Protein AF-A0A7J6RED6-F1 (afdb_monomer)

Solvent-accessible surface area (backbone atoms only — not comparable to full-atom values): 14262 Å² total; per-residue (Å²): 137,84,89,76,90,80,89,76,84,80,79,79,76,73,78,75,79,80,68,77,71,78,58,60,47,40,81,64,53,68,76,83,74,70,98,57,88,49,72,45,44,63,39,56,70,44,86,66,19,75,41,90,85,36,60,57,50,64,79,78,75,53,91,69,39,46,40,27,33,30,63,50,82,74,96,49,86,84,60,50,52,63,55,47,16,52,48,52,41,55,50,46,74,71,42,32,86,78,47,74,38,71,44,65,80,53,58,79,83,62,76,46,72,66,38,47,43,50,34,54,62,55,51,69,60,92,74,68,44,53,70,55,50,51,67,72,43,68,88,52,91,76,51,57,52,79,77,52,63,73,34,59,50,93,57,68,66,64,88,79,55,49,81,72,93,76,73,72,70,95,60,92,86,56,69,94,73,86,87,87,81,96,70,82,88,75,63,98,66,68,91,73,86,87,82,76,66,63,69,58,51,63,69,71,48,59,64,74,62,56,53,66,76,77,111

Foldseek 3Di:
DDDDDDDDDDDPPDPDPPPVPPQQKDQPWADDDQPDWAAQQPQPQEPPSVPPPHDGTDDGADGPAPREIEGDPPPCPPPDLLNLLVSVLVCCVPPCVPRVDYHYPDRPPPADQVSVVVSVVSSVDDAQFPVNVCVQCVPDPWDWADPDRRDIHPTPDDQSHDDDDDQPTPDPPGDPDDDDDDHDDDDSGDPDDDDDDVVVVVVPDDVVVVVVVVD

Structure (mmCIF, N/CA/C/O backbone):
data_AF-A0A7J6RED6-F1
#
_entry.id   AF-A0A7J6RED6-F1
#
loop_
_atom_site.group_PDB
_atom_site.id
_atom_site.type_symbol
_atom_site.label_atom_id
_atom_site.label_alt_id
_atom_site.label_comp_id
_atom_site.label_asym_id
_atom_site.label_entity_id
_atom_site.label_seq_id
_atom_site.pdbx_PDB_ins_code
_atom_site.Cartn_x
_atom_site.Cartn_y
_atom_site.Cartn_z
_atom_site.occupancy
_atom_site.B_iso_or_equiv
_atom_site.auth_seq_id
_atom_site.auth_comp_id
_atom_site.auth_asym_id
_atom_site.auth_atom_id
_atom_site.pdbx_PDB_model_num
ATOM 1 N N . MET A 1 1 ? -19.116 -66.120 7.832 1.00 39.91 1 MET A N 1
ATOM 2 C CA . MET A 1 1 ? -18.491 -64.813 8.131 1.00 39.91 1 MET A CA 1
ATOM 3 C C . MET A 1 1 ? -19.303 -63.730 7.436 1.00 39.91 1 MET A C 1
ATOM 5 O O . MET A 1 1 ? -19.175 -63.563 6.234 1.00 39.91 1 MET A O 1
ATOM 9 N N . LEU A 1 2 ? -20.215 -63.090 8.175 1.00 28.25 2 LEU A N 1
ATOM 10 C CA . LEU A 1 2 ? -21.011 -61.946 7.718 1.00 28.25 2 LEU A CA 1
ATOM 11 C C . LEU A 1 2 ? -20.187 -60.665 7.908 1.00 28.25 2 LEU A C 1
ATOM 13 O O . LEU A 1 2 ? -19.789 -60.373 9.034 1.00 28.25 2 LEU A O 1
ATOM 17 N N . ALA A 1 3 ? -19.976 -59.891 6.845 1.00 28.31 3 ALA A N 1
ATOM 18 C CA . ALA A 1 3 ? -19.481 -58.523 6.954 1.00 28.31 3 ALA A CA 1
ATOM 19 C C . ALA A 1 3 ? -20.666 -57.587 7.240 1.00 28.31 3 ALA A C 1
ATOM 21 O O . ALA A 1 3 ? -21.589 -57.461 6.436 1.00 28.31 3 ALA A O 1
ATOM 22 N N . ARG A 1 4 ? -20.651 -56.977 8.427 1.00 28.09 4 ARG A N 1
ATOM 23 C CA . ARG A 1 4 ? -21.614 -55.978 8.900 1.00 28.09 4 ARG A CA 1
ATOM 24 C C . ARG A 1 4 ? -21.030 -54.584 8.662 1.00 28.09 4 ARG A C 1
ATOM 26 O O . ARG A 1 4 ? -19.851 -54.359 8.912 1.00 28.09 4 ARG A O 1
ATOM 33 N N . ALA A 1 5 ? -21.879 -53.679 8.189 1.00 30.28 5 ALA A N 1
ATOM 34 C CA . ALA A 1 5 ? -21.586 -52.272 7.956 1.00 30.28 5 ALA A CA 1
ATOM 35 C C . ALA A 1 5 ? -21.134 -51.530 9.227 1.00 30.28 5 ALA A C 1
ATOM 37 O O . ALA A 1 5 ? -21.683 -51.754 10.306 1.00 30.28 5 ALA A O 1
ATOM 38 N N . ILE A 1 6 ? -20.211 -50.579 9.063 1.00 32.97 6 ILE A N 1
ATOM 39 C CA . ILE A 1 6 ? -20.013 -49.459 9.987 1.00 32.97 6 ILE A CA 1
ATOM 40 C C . ILE A 1 6 ? -20.091 -48.181 9.152 1.00 32.97 6 ILE A C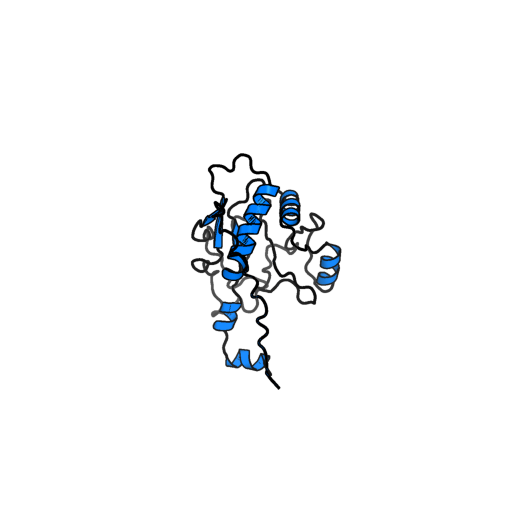 1
ATOM 42 O O . ILE A 1 6 ? -19.172 -47.841 8.412 1.00 32.97 6 ILE A O 1
ATOM 46 N N . ALA A 1 7 ? -21.232 -47.502 9.255 1.00 33.09 7 ALA A N 1
ATOM 47 C CA . ALA A 1 7 ? -21.381 -46.115 8.853 1.00 33.09 7 ALA A CA 1
ATOM 48 C C . ALA A 1 7 ? -20.668 -45.247 9.899 1.00 33.09 7 ALA A C 1
ATOM 50 O O . ALA A 1 7 ? -21.001 -45.318 11.082 1.00 33.09 7 ALA A O 1
ATOM 51 N N . SER A 1 8 ? -19.680 -44.461 9.471 1.00 33.19 8 SER A N 1
ATOM 52 C CA . SER A 1 8 ? -19.044 -43.441 10.305 1.00 33.19 8 SER A CA 1
ATOM 53 C C . SER A 1 8 ? -19.617 -42.072 9.957 1.00 33.19 8 SER A C 1
ATOM 55 O O . SER A 1 8 ? -19.838 -41.734 8.795 1.00 33.19 8 SER A O 1
ATOM 57 N N . SER A 1 9 ? -19.913 -41.329 11.010 1.00 32.31 9 SER A N 1
ATOM 58 C CA . SER A 1 9 ? -20.648 -40.077 11.088 1.00 32.31 9 SER A CA 1
ATOM 59 C C . SER A 1 9 ? -20.039 -38.946 10.257 1.00 32.31 9 SER A C 1
ATOM 61 O O . SER A 1 9 ? -18.968 -38.436 10.580 1.00 32.31 9 SER A O 1
ATOM 63 N N . ALA A 1 10 ? -20.780 -38.479 9.252 1.00 31.36 10 ALA A N 1
ATOM 64 C CA . ALA A 1 10 ? -20.559 -37.172 8.651 1.00 31.36 10 ALA A CA 1
ATOM 65 C C . ALA A 1 10 ? -20.980 -36.089 9.659 1.00 31.36 10 ALA A C 1
ATOM 67 O O . ALA A 1 10 ? -22.167 -35.899 9.938 1.00 31.36 10 ALA A O 1
ATOM 68 N N . HIS A 1 11 ? -20.003 -35.396 10.242 1.00 33.47 11 HIS A N 1
ATOM 69 C CA . HIS A 1 11 ? -20.255 -34.147 10.943 1.00 33.47 11 HIS A CA 1
ATOM 70 C C . HIS A 1 11 ? -20.701 -33.102 9.924 1.00 33.47 11 HIS A C 1
ATOM 72 O O . HIS A 1 11 ? -19.924 -32.625 9.101 1.00 33.47 11 HIS A O 1
ATOM 78 N N . TRP A 1 12 ? -21.986 -32.769 9.990 1.00 31.89 12 TRP A N 1
ATOM 79 C CA . TRP A 1 12 ? -22.555 -31.602 9.345 1.00 31.89 12 TRP A CA 1
ATOM 80 C C . TRP A 1 12 ? -21.881 -30.360 9.924 1.00 31.89 12 TRP A C 1
ATOM 82 O O . TRP A 1 12 ? -22.226 -29.896 11.011 1.00 31.89 12 TRP A O 1
ATOM 92 N N . VAL A 1 13 ? -20.901 -29.826 9.198 1.00 36.94 13 VAL A N 1
ATOM 93 C CA . VAL A 1 13 ? -20.455 -28.449 9.387 1.00 36.94 13 VAL A CA 1
ATOM 94 C C . VAL A 1 13 ? -21.663 -27.582 9.055 1.00 36.94 13 VAL A C 1
ATOM 96 O O . VAL A 1 13 ? -22.086 -27.499 7.902 1.00 36.94 13 VAL A O 1
ATOM 99 N N . ARG A 1 14 ? -22.278 -26.994 10.084 1.00 33.19 14 ARG A N 1
ATOM 100 C CA . ARG A 1 14 ? -23.291 -25.957 9.886 1.00 33.19 14 ARG A CA 1
ATOM 101 C C . ARG A 1 14 ? -22.652 -24.853 9.039 1.00 33.19 14 ARG A C 1
ATOM 103 O O . ARG A 1 14 ? -21.577 -24.388 9.423 1.00 33.19 14 ARG A O 1
ATOM 110 N N . PRO A 1 15 ? -23.272 -24.408 7.935 1.00 37.19 15 PRO A N 1
ATOM 111 C CA . PRO A 1 15 ? -22.824 -23.188 7.292 1.00 37.19 15 PRO A CA 1
ATOM 112 C C . PRO A 1 15 ? -22.940 -22.072 8.331 1.00 37.19 15 PRO A C 1
ATOM 114 O O . PRO A 1 15 ? -24.003 -21.868 8.925 1.00 37.19 15 PRO A O 1
ATOM 117 N N . LEU A 1 16 ? -21.816 -21.409 8.609 1.00 41.16 16 LEU A N 1
ATOM 118 C CA . LEU A 1 16 ? -21.821 -20.153 9.341 1.00 41.16 16 LEU A CA 1
ATOM 119 C C . LEU A 1 16 ? -22.808 -19.244 8.617 1.00 41.16 16 LEU A C 1
ATOM 121 O O . LEU A 1 16 ? -22.667 -18.997 7.420 1.00 41.16 16 LEU A O 1
ATOM 125 N N . SER A 1 17 ? -23.840 -18.826 9.346 1.00 34.47 17 SER A N 1
ATOM 126 C CA . SER A 1 17 ? -24.767 -17.787 8.928 1.00 34.47 17 SER A CA 1
ATOM 127 C C . SER A 1 17 ? -23.958 -16.656 8.306 1.00 34.47 17 SER A C 1
ATOM 129 O O . SER A 1 17 ? -23.187 -16.000 9.006 1.00 34.47 17 SER A O 1
ATOM 131 N N . THR A 1 18 ? -24.133 -16.425 7.006 1.00 37.75 18 THR A N 1
ATOM 132 C CA . THR A 1 18 ? -23.743 -15.180 6.353 1.00 37.75 18 THR A CA 1
ATOM 133 C C . THR A 1 18 ? -24.657 -14.098 6.907 1.00 37.75 18 THR A C 1
ATOM 135 O O . THR A 1 18 ? -25.619 -13.684 6.263 1.00 37.75 18 THR A O 1
ATOM 138 N N . ALA A 1 19 ? -24.398 -13.680 8.147 1.00 32.62 19 ALA A N 1
ATOM 139 C CA . ALA A 1 19 ? -24.768 -12.347 8.557 1.00 32.62 19 ALA A CA 1
ATOM 140 C C . ALA A 1 19 ? -24.098 -11.447 7.525 1.00 32.62 19 ALA A C 1
ATOM 142 O O . ALA A 1 19 ? -22.874 -11.470 7.381 1.00 32.62 19 ALA A O 1
ATOM 143 N N . THR A 1 20 ? -24.910 -10.765 6.726 1.00 37.50 20 THR A N 1
ATOM 144 C CA . THR A 1 20 ? -24.455 -9.663 5.899 1.00 37.50 20 THR A CA 1
ATOM 145 C C . THR A 1 20 ? -23.797 -8.704 6.874 1.00 37.50 20 THR A C 1
ATOM 147 O O . THR A 1 20 ? -24.485 -7.994 7.603 1.00 37.50 20 THR A O 1
ATOM 150 N N . VAL A 1 21 ? -22.468 -8.771 6.991 1.00 45.81 21 VAL A N 1
ATOM 151 C CA . VAL A 1 21 ? -21.709 -7.715 7.641 1.00 45.81 21 VAL A CA 1
ATOM 152 C C . VAL A 1 21 ? -22.092 -6.498 6.823 1.00 45.81 21 VAL A C 1
ATOM 154 O O . VAL A 1 21 ? -21.767 -6.431 5.637 1.00 45.81 21 VAL A O 1
ATOM 157 N N . SER A 1 22 ? -22.912 -5.621 7.400 1.00 53.88 22 SER A N 1
ATOM 158 C CA . SER A 1 22 ? -23.093 -4.286 6.856 1.00 53.88 22 SER A CA 1
ATOM 159 C C . SER A 1 22 ? -21.688 -3.717 6.821 1.00 53.88 22 SER A C 1
ATOM 161 O O . SER A 1 22 ? -21.122 -3.435 7.876 1.00 53.88 22 SER A O 1
ATOM 163 N N . SER A 1 23 ? -21.060 -3.738 5.646 1.00 76.81 23 SER A N 1
ATOM 164 C CA . SER A 1 23 ? -19.661 -3.370 5.549 1.00 76.81 23 SER A CA 1
ATOM 165 C C . SER A 1 23 ? -19.573 -1.903 5.936 1.00 76.81 23 SER A C 1
ATOM 167 O O . SER A 1 23 ? -20.232 -1.056 5.332 1.00 76.81 23 SER A O 1
ATOM 169 N N . CYS A 1 24 ? -18.766 -1.602 6.956 1.00 93.25 24 CYS A N 1
ATOM 170 C CA . CYS A 1 24 ? -18.436 -0.225 7.323 1.00 93.25 24 CYS A CA 1
ATOM 171 C C . CYS A 1 24 ? -17.719 0.500 6.173 1.00 93.25 24 CYS A C 1
ATOM 173 O O . CYS A 1 24 ? -17.475 1.701 6.256 1.00 93.25 24 CYS A O 1
ATOM 175 N N . PHE A 1 25 ? -17.380 -0.221 5.099 1.00 95.00 25 PHE A N 1
ATOM 176 C CA . PHE A 1 25 ? -16.796 0.289 3.882 1.00 95.00 25 PHE A CA 1
ATOM 177 C C . PHE A 1 25 ? -17.706 0.040 2.674 1.00 95.00 25 PHE A C 1
ATOM 179 O O . PHE A 1 25 ? -18.439 -0.938 2.568 1.00 95.00 25 PHE A O 1
ATOM 186 N N . ARG A 1 26 ? -17.624 0.930 1.692 1.00 94.62 26 ARG A N 1
ATOM 187 C CA . ARG A 1 26 ? -18.175 0.711 0.352 1.00 94.62 26 ARG A CA 1
ATOM 188 C C . ARG A 1 26 ? -17.045 0.678 -0.660 1.00 94.62 26 ARG A C 1
ATOM 190 O O . ARG A 1 26 ? -16.029 1.349 -0.473 1.00 94.62 26 ARG A O 1
ATOM 197 N N . ASN A 1 27 ? -17.255 -0.036 -1.761 1.00 94.56 27 ASN A N 1
ATOM 198 C CA . ASN A 1 27 ? -16.380 0.085 -2.919 1.00 94.56 27 ASN A CA 1
ATOM 199 C C . ASN A 1 27 ? -16.506 1.507 -3.489 1.00 94.56 27 ASN A C 1
ATOM 201 O O . ASN A 1 27 ? -17.603 1.934 -3.852 1.00 94.56 27 ASN A O 1
ATOM 205 N N . ALA A 1 28 ? -15.395 2.236 -3.532 1.00 92.62 28 ALA A N 1
ATOM 206 C CA . ALA A 1 28 ? -15.339 3.609 -4.029 1.00 92.62 28 ALA A CA 1
ATOM 207 C C . ALA A 1 28 ? -14.877 3.712 -5.494 1.00 92.62 28 ALA A C 1
ATOM 209 O O . ALA A 1 28 ? -14.742 4.811 -6.026 1.00 92.62 28 ALA A O 1
ATOM 210 N N . GLY A 1 29 ? -14.720 2.577 -6.177 1.00 91.62 29 GLY A N 1
ATOM 211 C CA . GLY A 1 29 ? -14.445 2.509 -7.605 1.00 91.62 29 GLY A CA 1
ATOM 212 C C . GLY A 1 29 ? -12.953 2.502 -7.911 1.00 91.62 29 GLY A C 1
ATOM 213 O O . GLY A 1 29 ? -12.221 1.629 -7.449 1.00 91.62 29 GLY A O 1
ATOM 214 N N . ALA A 1 30 ? -12.523 3.426 -8.768 1.00 88.94 30 ALA A N 1
ATOM 215 C CA . ALA A 1 30 ? -11.142 3.503 -9.224 1.00 88.94 30 ALA A CA 1
ATOM 216 C C . ALA A 1 30 ? -10.246 4.219 -8.205 1.00 88.94 30 ALA A C 1
ATOM 218 O O . ALA A 1 30 ? -10.698 5.087 -7.457 1.00 88.94 30 ALA A O 1
ATOM 219 N N . LEU A 1 31 ? -8.958 3.869 -8.212 1.00 88.12 31 LEU A N 1
ATOM 220 C CA . LEU A 1 31 ? -7.945 4.622 -7.481 1.00 88.12 31 LEU A CA 1
ATOM 221 C C . LEU A 1 31 ? -7.889 6.050 -8.052 1.00 88.12 31 LEU A C 1
ATOM 223 O O . LEU A 1 31 ? -7.940 6.192 -9.278 1.00 88.12 31 LEU A O 1
ATOM 227 N N . PRO A 1 32 ? -7.789 7.098 -7.215 1.00 81.12 32 PRO A N 1
ATOM 228 C CA . PRO A 1 32 ? -7.576 8.447 -7.722 1.00 81.12 32 PRO A CA 1
ATOM 229 C C . PRO A 1 32 ? -6.297 8.494 -8.564 1.00 81.12 32 PRO A C 1
ATOM 231 O O . PRO A 1 32 ? -5.252 7.988 -8.150 1.00 81.12 32 PRO A O 1
ATOM 234 N N . GLU A 1 33 ? -6.386 9.088 -9.753 1.00 81.75 33 GLU A N 1
ATOM 235 C CA . GLU A 1 33 ? -5.208 9.309 -10.586 1.00 81.75 33 GLU A CA 1
ATOM 236 C C . GLU A 1 33 ? -4.310 10.393 -9.972 1.00 81.75 33 GLU A C 1
ATOM 238 O O . GLU A 1 33 ? -4.813 11.328 -9.334 1.00 81.75 33 GLU A O 1
ATOM 243 N N . PRO A 1 34 ? -2.979 10.299 -10.150 1.00 79.69 34 PRO A N 1
ATOM 244 C CA . PRO A 1 34 ? -2.080 11.357 -9.714 1.00 79.69 34 PRO A CA 1
ATOM 245 C C . PRO A 1 34 ? -2.442 12.674 -10.414 1.00 79.69 34 PRO A C 1
ATOM 247 O O . PRO A 1 34 ? -2.749 12.695 -11.605 1.00 79.69 34 PRO A O 1
ATOM 250 N N . MET A 1 35 ? -2.356 13.796 -9.686 1.00 77.31 35 MET A N 1
ATOM 251 C CA . MET A 1 35 ? -2.726 15.129 -10.202 1.00 77.31 35 MET A CA 1
ATOM 252 C C . MET A 1 35 ? -1.974 15.521 -11.481 1.00 77.31 35 MET A C 1
ATOM 254 O O . MET A 1 35 ? -2.438 16.356 -12.256 1.00 77.31 35 MET A O 1
ATOM 258 N N . ARG A 1 36 ? -0.789 14.944 -11.690 1.00 85.44 36 ARG A N 1
ATOM 259 C CA . ARG A 1 36 ? 0.009 15.090 -12.906 1.00 85.44 36 ARG A CA 1
ATOM 260 C C . ARG A 1 36 ? 0.688 13.760 -13.252 1.00 85.44 36 ARG A C 1
ATOM 262 O O . ARG A 1 36 ? 1.070 13.037 -12.333 1.00 85.44 36 ARG A O 1
ATOM 269 N N . PRO A 1 37 ? 0.890 13.449 -14.547 1.00 88.44 37 PRO A N 1
ATOM 270 C CA . PRO A 1 37 ? 1.601 12.245 -14.963 1.00 88.44 37 PRO A CA 1
ATOM 271 C C . PRO A 1 37 ? 3.002 12.168 -14.354 1.00 88.44 37 PRO A C 1
ATOM 273 O O . PRO A 1 37 ? 3.775 13.126 -14.423 1.00 88.44 37 PRO A O 1
ATOM 276 N N . ILE A 1 38 ? 3.341 11.013 -13.786 1.00 88.69 38 ILE A N 1
ATOM 277 C CA . ILE A 1 38 ? 4.628 10.791 -13.127 1.00 88.69 38 ILE A CA 1
ATOM 278 C C . ILE A 1 38 ? 5.628 10.270 -14.151 1.00 88.69 38 ILE A C 1
ATOM 280 O O . ILE A 1 38 ? 5.512 9.137 -14.616 1.00 88.69 38 ILE A O 1
ATOM 284 N N . ARG A 1 39 ? 6.611 11.091 -14.530 1.00 89.44 39 ARG A N 1
ATOM 285 C CA . ARG A 1 39 ? 7.671 10.674 -15.461 1.00 89.44 39 ARG A CA 1
ATOM 286 C C . ARG A 1 39 ? 8.622 9.688 -14.782 1.00 89.44 39 ARG A C 1
ATOM 288 O O . ARG A 1 39 ? 9.154 9.996 -13.717 1.00 89.44 39 ARG A O 1
ATOM 295 N N . ILE A 1 40 ? 8.866 8.544 -15.420 1.00 89.31 40 ILE A N 1
ATOM 296 C CA . ILE A 1 40 ? 9.761 7.489 -14.913 1.00 89.31 40 ILE A CA 1
ATOM 297 C C . ILE A 1 40 ? 10.982 7.237 -15.806 1.00 89.31 40 ILE A C 1
ATOM 299 O O . ILE A 1 40 ? 12.011 6.796 -15.298 1.00 89.31 40 ILE A O 1
ATOM 303 N N . ARG A 1 41 ? 10.929 7.586 -17.099 1.00 92.56 41 ARG A N 1
ATOM 304 C CA . ARG A 1 41 ? 12.116 7.558 -17.969 1.00 92.56 41 ARG A CA 1
ATOM 305 C C . ARG A 1 41 ? 13.109 8.648 -17.570 1.00 92.56 41 ARG A C 1
ATOM 307 O O . ARG A 1 41 ? 12.742 9.827 -17.490 1.00 92.56 41 ARG A O 1
ATOM 314 N N . GLY A 1 42 ? 14.359 8.243 -17.389 1.00 90.62 42 GLY A N 1
ATOM 315 C CA . GLY A 1 42 ? 15.478 9.062 -16.939 1.00 90.62 42 GLY A CA 1
ATOM 316 C C . GLY A 1 42 ? 15.485 9.345 -15.436 1.00 90.62 42 GLY A C 1
ATOM 317 O O . GLY A 1 42 ? 16.124 10.292 -14.982 1.00 90.62 42 GLY A O 1
ATOM 318 N N . ARG A 1 43 ? 14.718 8.584 -14.640 1.00 87.38 43 ARG A N 1
ATOM 319 C CA . ARG A 1 43 ? 14.822 8.659 -13.178 1.00 87.38 43 ARG A CA 1
ATOM 320 C C . ARG A 1 43 ? 16.103 7.975 -12.709 1.00 87.38 43 ARG A C 1
ATOM 322 O O . ARG A 1 43 ? 16.370 6.828 -13.075 1.00 87.38 43 ARG A O 1
ATOM 329 N N . SER A 1 44 ? 16.849 8.679 -11.860 1.00 82.88 44 SER A N 1
ATOM 330 C CA . SER A 1 44 ? 18.034 8.146 -11.188 1.00 82.88 44 SER A CA 1
ATOM 331 C C . SER A 1 44 ? 17.671 6.936 -10.323 1.00 82.88 44 SER A C 1
ATOM 333 O O . SER A 1 44 ? 16.611 6.909 -9.699 1.00 82.88 44 SER A O 1
ATOM 335 N N . GLY A 1 45 ? 18.549 5.933 -10.293 1.00 77.31 45 GLY A N 1
ATOM 336 C CA . GLY A 1 45 ? 18.363 4.723 -9.486 1.00 77.31 45 GLY A CA 1
ATOM 337 C C . GLY A 1 45 ? 17.415 3.675 -10.077 1.00 77.31 45 GLY A C 1
ATOM 338 O O . GLY A 1 45 ? 17.247 2.628 -9.471 1.00 77.31 45 GLY A 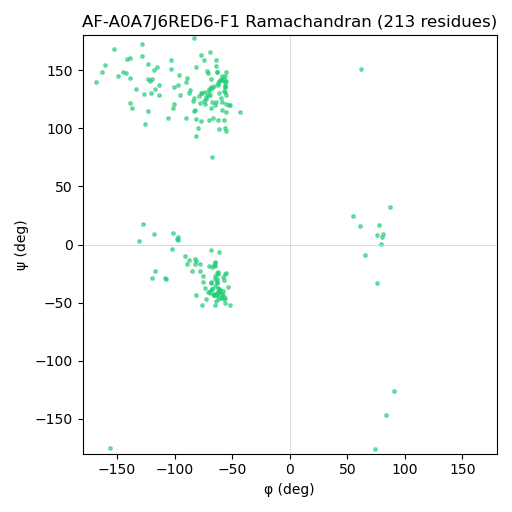O 1
ATOM 339 N N . ILE A 1 46 ? 16.828 3.909 -11.257 1.00 85.62 46 ILE A N 1
ATOM 340 C CA . ILE A 1 46 ? 16.055 2.886 -11.974 1.00 85.62 46 ILE A CA 1
ATOM 341 C C . ILE A 1 46 ? 16.921 2.302 -13.103 1.00 85.62 46 ILE A C 1
ATOM 343 O O . ILE A 1 46 ? 17.283 3.037 -14.029 1.00 85.62 46 ILE A O 1
ATOM 347 N N . PRO A 1 47 ? 17.241 0.995 -13.083 1.00 87.31 47 PRO A N 1
ATOM 348 C CA . PRO A 1 47 ? 18.004 0.359 -14.147 1.00 87.31 47 PRO A CA 1
ATOM 349 C C . PRO A 1 47 ? 17.345 0.548 -15.514 1.00 87.31 47 PRO A C 1
ATOM 351 O O . PRO A 1 47 ? 16.137 0.372 -15.667 1.00 87.31 47 PRO A O 1
ATOM 354 N N . MET A 1 48 ? 18.158 0.878 -16.522 1.00 90.44 48 MET A N 1
ATOM 355 C CA . MET A 1 48 ? 17.721 1.071 -17.912 1.00 90.44 48 MET A CA 1
ATOM 356 C C . MET A 1 48 ? 16.693 2.199 -18.115 1.00 90.44 48 MET A C 1
ATOM 358 O O . MET A 1 48 ? 16.078 2.276 -19.178 1.00 90.44 48 MET A O 1
ATOM 362 N N . SER A 1 49 ? 16.512 3.102 -17.144 1.00 92.00 49 SER A N 1
ATOM 363 C CA . SER A 1 49 ? 15.519 4.177 -17.249 1.00 92.00 49 SER A CA 1
ATOM 364 C C . SER A 1 49 ? 15.812 5.184 -18.361 1.00 92.00 49 SER A C 1
ATOM 366 O O . SER A 1 49 ? 14.898 5.886 -18.781 1.00 92.00 49 SER A O 1
ATOM 368 N N . GLU A 1 50 ? 17.046 5.249 -18.865 1.00 93.88 50 GLU A N 1
ATOM 369 C CA . GLU A 1 50 ? 17.452 6.109 -19.987 1.00 93.88 50 GLU A CA 1
ATOM 370 C C . GLU A 1 50 ? 17.129 5.509 -21.367 1.00 93.88 50 GLU A C 1
ATOM 372 O O . GLU A 1 50 ? 17.191 6.201 -22.388 1.00 93.88 50 GLU A O 1
ATOM 377 N N . GLU A 1 51 ? 16.774 4.223 -21.430 1.00 95.50 51 GLU A N 1
ATOM 378 C CA . GLU A 1 51 ? 16.513 3.550 -22.698 1.00 95.50 51 GLU A CA 1
ATOM 379 C C . GLU A 1 51 ? 15.242 4.070 -23.370 1.00 95.50 51 GLU A C 1
ATOM 381 O O . GLU A 1 51 ? 14.204 4.300 -22.743 1.00 95.50 51 GLU A O 1
ATOM 386 N N . LYS A 1 52 ? 15.272 4.180 -24.702 1.00 93.75 52 LYS A N 1
ATOM 387 C CA . LYS A 1 52 ? 14.107 4.644 -25.482 1.00 93.75 52 LYS A CA 1
ATOM 388 C C . LYS A 1 52 ? 12.896 3.719 -25.354 1.00 93.75 52 LYS A C 1
ATOM 390 O O . LYS A 1 52 ? 11.767 4.171 -25.550 1.00 93.75 52 LYS A O 1
ATOM 395 N N . THR A 1 53 ? 13.129 2.444 -25.054 1.00 92.81 53 THR A N 1
ATOM 396 C CA . THR A 1 53 ? 12.091 1.432 -24.827 1.00 92.81 53 THR A CA 1
ATOM 397 C C . THR A 1 53 ? 11.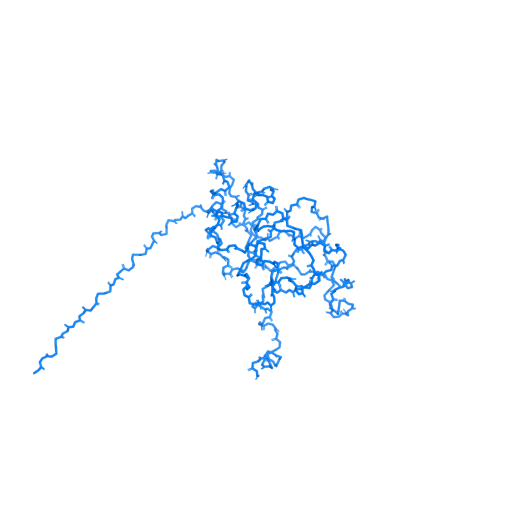504 1.491 -23.418 1.00 92.81 53 THR A C 1
ATOM 399 O O . THR A 1 53 ? 10.450 0.905 -23.192 1.00 92.81 53 THR A O 1
ATOM 402 N N . PHE A 1 54 ? 12.140 2.194 -22.475 1.00 92.38 54 PHE A N 1
ATOM 403 C CA . PHE A 1 54 ? 11.633 2.338 -21.114 1.00 92.38 54 PHE A CA 1
ATOM 404 C C . PHE A 1 54 ? 10.380 3.229 -21.108 1.00 92.38 54 PHE A C 1
ATOM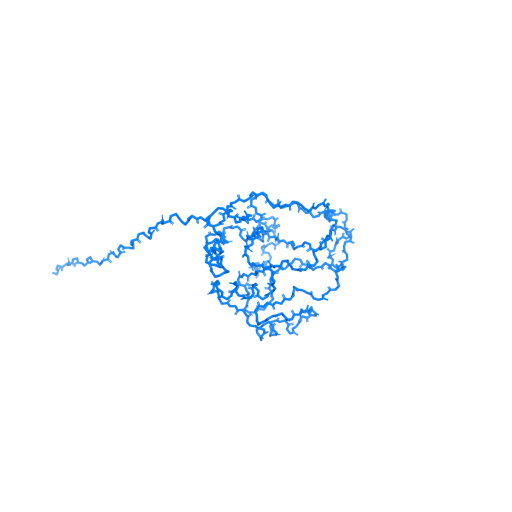 406 O O . PHE A 1 54 ? 10.404 4.279 -21.757 1.00 92.38 54 PHE A O 1
ATOM 413 N N . PRO A 1 55 ? 9.279 2.881 -20.422 1.00 92.12 55 PRO A N 1
ATOM 414 C CA . PRO A 1 55 ? 8.068 3.703 -20.437 1.00 92.12 55 PRO A CA 1
ATOM 415 C C . PRO A 1 55 ? 8.339 5.140 -19.976 1.00 92.12 55 PRO A C 1
ATOM 417 O O . PRO A 1 55 ? 9.086 5.367 -19.030 1.00 92.12 55 PRO A O 1
ATOM 420 N N . GLU A 1 56 ? 7.763 6.135 -20.656 1.00 93.94 56 GLU A N 1
ATOM 421 C CA . GLU A 1 56 ? 8.012 7.540 -20.306 1.00 93.94 56 GLU A CA 1
ATOM 422 C C . GLU A 1 56 ? 7.348 7.931 -18.981 1.00 93.94 56 GLU A C 1
ATOM 424 O O . GLU A 1 56 ? 7.970 8.591 -18.144 1.00 93.94 56 GLU A O 1
ATOM 429 N N . TYR A 1 57 ? 6.122 7.454 -18.761 1.00 92.19 57 TYR A N 1
ATOM 430 C CA . TYR A 1 57 ? 5.305 7.755 -17.591 1.00 92.19 57 TYR A CA 1
ATOM 431 C C . TYR A 1 57 ? 4.883 6.484 -16.855 1.00 92.19 57 TYR A C 1
ATOM 433 O O . TYR A 1 57 ? 4.797 5.401 -17.438 1.00 92.19 57 TYR A O 1
ATOM 441 N N . MET A 1 58 ? 4.596 6.642 -15.566 1.00 88.69 58 MET A N 1
ATOM 442 C CA . MET A 1 58 ? 3.940 5.630 -14.749 1.00 88.69 58 MET A CA 1
ATOM 443 C C . MET A 1 58 ? 2.596 5.233 -15.373 1.00 88.69 58 MET A C 1
ATOM 445 O O . MET A 1 58 ? 1.858 6.079 -15.877 1.00 88.69 58 MET A O 1
ATOM 449 N N . SER A 1 59 ? 2.282 3.939 -15.334 1.00 87.75 59 SER A N 1
ATOM 450 C CA . SER A 1 59 ? 0.987 3.428 -15.790 1.00 87.75 59 SER A CA 1
ATOM 451 C C . SER A 1 59 ? -0.133 3.804 -14.818 1.00 87.75 59 SER A C 1
ATOM 453 O O . SER A 1 59 ? 0.091 3.874 -13.609 1.00 87.75 59 SER A O 1
ATOM 455 N N . CYS A 1 60 ? -1.349 3.994 -15.333 1.00 85.94 60 CYS A N 1
ATOM 456 C CA . CYS A 1 60 ? -2.537 4.113 -14.489 1.00 85.94 60 CYS A CA 1
ATOM 457 C C . CYS A 1 60 ? -2.797 2.807 -13.723 1.00 85.94 60 CYS A C 1
ATOM 459 O O . CYS A 1 60 ? -2.368 1.723 -14.135 1.00 85.94 60 CYS A O 1
ATOM 461 N N . ALA A 1 61 ? -3.543 2.906 -12.621 1.00 86.50 61 ALA A N 1
ATOM 462 C CA . ALA A 1 61 ? -4.002 1.731 -11.893 1.00 86.50 61 ALA A CA 1
ATOM 463 C C . ALA A 1 61 ? -4.820 0.810 -12.814 1.00 86.50 61 ALA A C 1
ATOM 465 O O . ALA A 1 61 ? -5.598 1.265 -13.656 1.00 86.50 61 ALA A O 1
ATOM 466 N N . THR A 1 62 ? -4.656 -0.503 -12.647 1.00 87.62 62 THR A N 1
ATOM 467 C CA . THR A 1 62 ? -5.471 -1.469 -13.391 1.00 87.62 62 THR A CA 1
ATOM 468 C C . THR A 1 62 ? -6.931 -1.334 -12.942 1.00 87.62 62 THR A C 1
ATOM 470 O O . THR A 1 62 ? -7.184 -1.272 -11.738 1.00 87.62 62 THR A O 1
ATOM 473 N N . PRO A 1 63 ? -7.919 -1.332 -13.856 1.00 87.19 63 PRO A N 1
ATOM 474 C CA . PRO A 1 63 ? -9.324 -1.285 -13.465 1.00 87.19 63 PRO A CA 1
ATOM 475 C C . PRO A 1 63 ? -9.672 -2.370 -12.433 1.00 87.19 63 PRO A C 1
ATOM 477 O O . PRO A 1 63 ? -9.507 -3.562 -12.687 1.00 87.19 63 PRO A O 1
ATOM 480 N N . GLY A 1 64 ? -10.142 -1.946 -11.257 1.00 86.25 64 GLY A N 1
ATOM 481 C CA . GLY A 1 64 ? -10.515 -2.838 -10.155 1.00 86.25 64 GLY A CA 1
ATOM 482 C C . GLY A 1 64 ? -9.359 -3.375 -9.296 1.00 86.25 64 GLY A C 1
ATOM 483 O O . GLY A 1 64 ? -9.623 -4.217 -8.438 1.00 86.25 64 GLY A O 1
ATOM 484 N N . ALA A 1 65 ? -8.116 -2.920 -9.497 1.00 89.12 65 ALA A N 1
ATOM 485 C CA . ALA A 1 65 ? -6.964 -3.275 -8.666 1.00 89.12 65 ALA A CA 1
ATOM 486 C C . ALA A 1 65 ? -6.060 -2.043 -8.397 1.00 89.12 65 ALA A C 1
ATOM 488 O O . ALA A 1 65 ? -5.538 -1.457 -9.349 1.00 89.12 65 ALA A O 1
ATOM 489 N N . PRO A 1 66 ? -5.823 -1.657 -7.126 1.00 94.00 66 PRO A N 1
ATOM 490 C CA . PRO A 1 66 ? -6.289 -2.311 -5.897 1.00 94.00 66 PRO A CA 1
ATOM 491 C C . PRO A 1 66 ? -7.806 -2.181 -5.694 1.00 94.00 66 PRO A C 1
ATOM 493 O O . PRO A 1 66 ? -8.464 -1.365 -6.338 1.00 94.00 66 PRO A O 1
ATOM 496 N N . LEU A 1 67 ? -8.364 -2.974 -4.773 1.00 95.88 67 LEU A N 1
ATOM 497 C CA . LEU A 1 67 ? -9.723 -2.720 -4.289 1.00 95.88 67 LEU A CA 1
ATOM 498 C C . LEU A 1 67 ? -9.723 -1.409 -3.496 1.00 95.88 67 LEU A C 1
ATOM 500 O O . LEU A 1 67 ? -8.983 -1.292 -2.521 1.00 95.88 67 LEU A O 1
ATOM 504 N N . VAL A 1 68 ? -10.555 -0.447 -3.893 1.00 96.38 68 VAL A N 1
ATOM 505 C CA . VAL A 1 68 ? -10.657 0.854 -3.221 1.00 96.38 68 VAL A CA 1
ATOM 506 C C . VAL A 1 68 ? -11.877 0.881 -2.309 1.00 96.38 68 VAL A C 1
ATOM 508 O O . VAL A 1 68 ? -13.008 0.710 -2.768 1.00 96.38 68 VAL A O 1
ATOM 511 N N . LEU A 1 69 ? -11.646 1.105 -1.018 1.00 96.31 69 LEU A N 1
ATOM 512 C CA . LEU A 1 69 ? -12.668 1.091 0.022 1.00 96.31 69 LEU A CA 1
ATOM 513 C C . LEU A 1 69 ? -12.741 2.440 0.738 1.00 96.31 69 LEU A C 1
ATOM 515 O O . LEU A 1 69 ? -11.727 2.963 1.195 1.00 96.31 69 LEU A O 1
ATOM 519 N N . SER A 1 70 ? -13.950 2.982 0.872 1.00 95.31 70 SER A N 1
ATOM 520 C CA . SER A 1 70 ? -14.218 4.210 1.633 1.00 95.31 70 SER A CA 1
ATOM 521 C C . SER A 1 70 ? -15.196 3.944 2.768 1.00 95.31 70 SER A C 1
ATOM 523 O O . SER A 1 70 ? -16.153 3.196 2.550 1.00 95.31 70 SER A O 1
ATOM 525 N N . PRO A 1 71 ? -15.022 4.569 3.945 1.00 94.38 71 PRO A N 1
ATOM 526 C CA . PRO A 1 71 ? -15.942 4.384 5.057 1.00 94.38 71 PRO A CA 1
ATOM 527 C C . PRO A 1 71 ? -17.340 4.881 4.683 1.00 94.38 71 PRO A C 1
ATOM 529 O O . PRO A 1 71 ? -17.497 5.910 4.012 1.00 94.38 71 PRO A O 1
ATOM 532 N N . VAL A 1 72 ? -18.365 4.136 5.086 1.00 93.19 72 VAL A N 1
ATOM 533 C CA . VAL A 1 72 ? -19.764 4.568 5.007 1.00 93.19 72 VAL A CA 1
ATOM 534 C C . VAL A 1 72 ? -19.975 5.674 6.043 1.00 93.19 72 VAL A C 1
ATOM 536 O O . VAL A 1 72 ? -19.513 5.558 7.171 1.00 93.19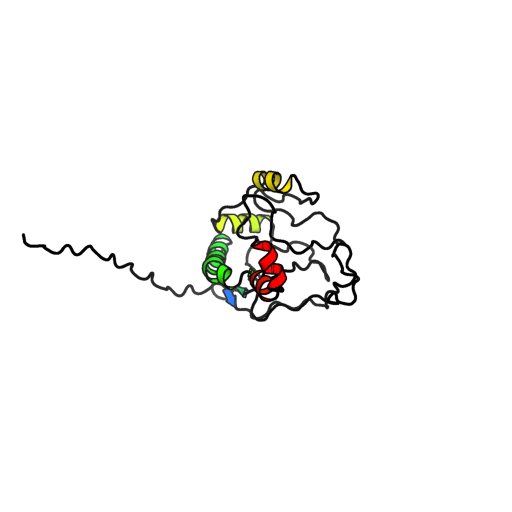 72 VAL A O 1
ATOM 539 N N . ALA A 1 73 ? -20.601 6.782 5.638 1.00 76.12 73 ALA A N 1
ATOM 540 C CA . ALA A 1 73 ? -20.725 7.964 6.494 1.00 76.12 73 ALA A CA 1
ATOM 541 C C . ALA A 1 73 ? -21.784 7.799 7.598 1.00 76.12 73 ALA A C 1
ATOM 543 O O . ALA A 1 73 ? -21.637 8.357 8.678 1.00 76.12 73 ALA A O 1
ATOM 544 N N . GLU A 1 74 ? -22.847 7.043 7.330 1.00 82.31 74 GLU A N 1
ATOM 545 C CA . GLU A 1 74 ? -23.980 6.891 8.242 1.00 82.31 74 GLU A CA 1
ATOM 546 C C . GLU A 1 74 ? -23.782 5.714 9.206 1.00 82.31 74 GLU A C 1
ATOM 548 O O . GLU A 1 74 ? -23.333 4.643 8.802 1.00 82.31 74 GLU A O 1
ATOM 553 N N . GLY A 1 75 ? -24.170 5.899 10.473 1.00 79.12 75 GLY A N 1
ATOM 554 C CA . GLY A 1 75 ? -24.250 4.820 11.468 1.00 79.12 75 GLY A CA 1
ATOM 555 C C . GLY A 1 75 ? -22.929 4.428 12.139 1.00 79.12 75 GLY A C 1
ATOM 556 O O . GLY A 1 75 ? -22.894 3.435 12.864 1.00 79.12 75 GLY A O 1
ATOM 557 N N . HIS A 1 76 ? -21.860 5.196 11.918 1.00 84.56 76 HIS A N 1
ATOM 558 C CA . HIS A 1 76 ? -20.510 4.893 12.411 1.00 84.56 76 HIS A CA 1
ATOM 559 C C . HIS A 1 76 ? -19.869 6.053 13.194 1.00 84.56 76 HIS A C 1
ATOM 561 O O . HIS A 1 76 ? -18.657 6.071 13.384 1.00 84.56 76 HIS A O 1
ATOM 567 N N . GLU A 1 77 ? -20.678 7.016 13.650 1.00 84.31 77 GLU A N 1
ATOM 568 C CA . GLU A 1 77 ? -20.222 8.219 14.370 1.00 84.31 77 GLU A CA 1
ATOM 569 C C . GLU A 1 77 ? -19.552 7.890 15.715 1.00 84.31 77 GLU A C 1
ATOM 571 O O . GLU A 1 77 ? -18.606 8.568 16.106 1.00 84.31 77 GLU A O 1
ATOM 576 N N . ASP A 1 78 ? -19.994 6.815 16.375 1.00 88.31 78 ASP A N 1
ATOM 577 C CA . ASP A 1 78 ? -19.496 6.382 17.687 1.00 88.31 78 ASP A CA 1
ATOM 578 C C . ASP A 1 78 ? -18.427 5.272 17.608 1.00 88.31 78 ASP A C 1
ATOM 580 O O . ASP A 1 78 ? -18.016 4.742 18.641 1.00 88.31 78 ASP A O 1
ATOM 584 N N . MET A 1 79 ? -17.992 4.871 16.405 1.00 92.75 79 MET A N 1
ATOM 585 C CA . MET A 1 79 ? -16.980 3.818 16.263 1.00 92.75 79 MET A CA 1
ATOM 586 C C . MET A 1 79 ? -15.599 4.324 16.669 1.00 92.75 79 MET A C 1
ATOM 588 O O . MET A 1 79 ? -15.074 5.274 16.084 1.00 92.75 79 MET A O 1
ATOM 592 N N . ASP A 1 80 ? -14.973 3.618 17.606 1.00 93.06 80 ASP A N 1
ATOM 593 C CA . ASP A 1 80 ? -13.573 3.830 17.948 1.00 93.06 80 ASP A CA 1
ATOM 594 C C . ASP A 1 80 ? -12.623 3.083 16.992 1.00 93.06 80 ASP A C 1
ATOM 596 O O . ASP A 1 80 ? -13.023 2.367 16.066 1.00 93.06 80 ASP A O 1
ATOM 600 N N . LEU A 1 81 ? -11.318 3.256 17.208 1.00 94.00 81 LEU A N 1
ATOM 601 C CA . LEU A 1 81 ? -10.294 2.637 16.371 1.00 94.00 81 LEU A CA 1
ATOM 602 C C . LEU A 1 81 ? -10.286 1.097 16.457 1.00 94.00 81 LEU A C 1
ATOM 604 O O . LEU A 1 81 ? -9.888 0.439 15.493 1.00 94.00 81 LEU A O 1
ATOM 608 N N . ASP A 1 82 ? -10.732 0.506 17.568 1.00 94.12 82 ASP A N 1
ATOM 609 C CA . ASP A 1 82 ? -10.836 -0.949 17.719 1.00 94.12 82 ASP A CA 1
ATOM 610 C C . ASP A 1 82 ? -12.006 -1.505 16.901 1.00 94.12 82 ASP A C 1
ATOM 612 O O . ASP A 1 82 ? -11.888 -2.571 16.286 1.00 94.12 82 ASP A O 1
ATOM 616 N N . ASP A 1 83 ? -13.120 -0.782 16.838 1.00 94.19 83 ASP A N 1
ATOM 617 C CA . ASP A 1 83 ? -14.238 -1.110 15.959 1.00 94.19 83 ASP A CA 1
ATOM 618 C C . ASP A 1 83 ? -13.850 -0.971 14.483 1.00 94.19 83 ASP A C 1
ATOM 620 O O . ASP A 1 83 ? -14.111 -1.883 13.687 1.00 94.19 83 ASP A O 1
ATOM 624 N N . TRP A 1 84 ? -13.122 0.088 14.118 1.00 95.56 84 TRP A N 1
ATOM 625 C CA . TRP A 1 84 ? -12.551 0.220 12.775 1.00 95.56 84 TRP A CA 1
ATOM 626 C C . TRP A 1 84 ? -11.551 -0.889 12.453 1.00 95.56 84 TRP A C 1
ATOM 628 O O . TRP A 1 84 ? -11.561 -1.406 11.336 1.00 95.56 84 TRP A O 1
ATOM 638 N N . ALA A 1 85 ? -10.740 -1.334 13.416 1.00 95.69 85 ALA A N 1
ATOM 639 C CA . ALA A 1 85 ? -9.841 -2.468 13.222 1.00 95.69 85 ALA A CA 1
ATOM 640 C C . ALA A 1 85 ? -10.608 -3.758 12.895 1.00 95.69 85 ALA A C 1
ATOM 642 O O . ALA A 1 85 ? -10.196 -4.506 12.007 1.00 95.69 85 ALA A O 1
ATOM 643 N N . LYS A 1 86 ? -11.743 -4.021 13.558 1.00 94.81 86 LYS A N 1
ATOM 644 C CA . LYS A 1 86 ? -12.596 -5.185 13.246 1.00 94.81 86 LYS A CA 1
ATOM 645 C C . LYS A 1 86 ? -13.154 -5.095 11.826 1.00 94.81 86 LYS A C 1
ATOM 647 O O . LYS A 1 86 ? -13.118 -6.089 11.101 1.00 94.81 86 LYS A O 1
ATOM 652 N N . ALA A 1 87 ? -13.616 -3.913 11.417 1.00 95.31 87 ALA A N 1
ATOM 653 C CA . ALA A 1 87 ? -14.127 -3.682 10.069 1.00 95.31 87 ALA A CA 1
ATOM 654 C C . ALA A 1 87 ? -13.032 -3.851 9.001 1.00 95.31 87 ALA A C 1
ATOM 656 O O . ALA A 1 87 ? -13.207 -4.607 8.047 1.00 95.31 87 ALA A O 1
ATOM 657 N N . VAL A 1 88 ? -11.865 -3.229 9.198 1.00 96.81 88 VAL A N 1
ATOM 658 C CA . VAL A 1 88 ? -10.693 -3.382 8.320 1.00 96.81 88 VAL A CA 1
ATOM 659 C C . VAL A 1 88 ? -10.276 -4.847 8.238 1.00 96.81 88 VAL A C 1
ATOM 661 O O . VAL A 1 88 ? -10.013 -5.353 7.150 1.00 96.81 88 VAL A O 1
ATOM 664 N N . LYS A 1 89 ? -10.247 -5.565 9.366 1.00 96.50 89 LYS A N 1
ATOM 665 C CA . LYS A 1 89 ? -9.921 -6.991 9.384 1.00 96.50 89 LYS A CA 1
ATOM 666 C C . LYS A 1 89 ? -10.894 -7.814 8.544 1.00 96.50 89 LYS A C 1
ATOM 668 O O . LYS A 1 89 ? -10.432 -8.655 7.778 1.00 96.50 89 LYS A O 1
ATOM 673 N N . ALA A 1 90 ? -12.198 -7.577 8.677 1.00 95.81 90 ALA A N 1
ATOM 674 C CA . ALA A 1 90 ? -13.206 -8.284 7.892 1.00 95.81 90 ALA A CA 1
ATOM 675 C C . ALA A 1 90 ? -12.983 -8.080 6.384 1.00 95.81 90 ALA A C 1
ATOM 677 O O . ALA A 1 90 ? -13.011 -9.045 5.619 1.00 95.81 90 ALA A O 1
ATOM 678 N N . GLU A 1 91 ? -12.667 -6.850 5.972 1.00 96.75 91 GLU A N 1
ATOM 679 C CA . GLU A 1 91 ? -12.340 -6.536 4.580 1.00 96.75 91 GLU A CA 1
ATOM 680 C C . GLU A 1 91 ? -11.039 -7.199 4.117 1.00 96.75 91 GLU A C 1
ATOM 682 O O . GLU A 1 91 ? -10.991 -7.779 3.032 1.00 96.75 91 GLU A O 1
ATOM 687 N N . LEU A 1 92 ? -9.986 -7.182 4.939 1.00 96.50 92 LEU A N 1
ATOM 688 C CA . LEU A 1 92 ? -8.723 -7.850 4.620 1.00 96.50 92 LEU A CA 1
ATOM 689 C C . LEU A 1 92 ? -8.907 -9.366 4.470 1.00 96.50 92 LEU A C 1
ATOM 691 O O . LEU A 1 92 ? -8.420 -9.942 3.498 1.00 96.50 92 LEU A O 1
ATOM 695 N N . ASP A 1 93 ? -9.613 -10.010 5.399 1.00 95.12 93 ASP A N 1
ATOM 696 C CA . ASP A 1 93 ? -9.841 -11.459 5.381 1.00 95.12 93 ASP A CA 1
ATOM 697 C C . ASP A 1 93 ? -10.678 -11.885 4.163 1.00 95.12 93 ASP A C 1
ATOM 699 O O . ASP A 1 93 ? -10.428 -12.944 3.584 1.00 95.12 93 ASP A O 1
ATOM 703 N N . HIS A 1 94 ? -11.645 -11.061 3.746 1.00 95.56 94 HIS A N 1
ATOM 704 C CA . HIS A 1 94 ? -12.512 -11.366 2.609 1.00 95.56 94 HIS A CA 1
ATOM 705 C C . HIS A 1 94 ? -11.863 -11.055 1.253 1.00 95.56 94 HIS A C 1
ATOM 707 O O . HIS A 1 94 ? -11.976 -11.841 0.310 1.00 95.56 94 HIS A O 1
ATOM 713 N N . ASN A 1 95 ? -11.186 -9.910 1.136 1.00 96.31 95 ASN A N 1
ATOM 714 C CA . ASN A 1 95 ? -10.818 -9.342 -0.159 1.00 96.31 95 ASN A CA 1
ATOM 715 C C . ASN A 1 95 ? -9.321 -9.426 -0.484 1.00 96.31 95 ASN A C 1
ATOM 717 O O . ASN A 1 95 ? -8.967 -9.511 -1.663 1.00 96.31 95 ASN A O 1
ATOM 721 N N . LEU A 1 96 ? -8.420 -9.432 0.506 1.00 95.50 96 LEU A N 1
ATOM 722 C CA . LEU A 1 96 ? -6.992 -9.219 0.236 1.00 95.50 96 LEU A CA 1
ATOM 723 C C . LEU A 1 96 ? -6.383 -10.318 -0.644 1.00 95.50 96 LEU A C 1
ATOM 725 O O . LEU A 1 96 ? -5.642 -10.012 -1.572 1.00 95.50 96 LEU A O 1
ATOM 729 N N . ALA A 1 97 ? -6.730 -11.587 -0.414 1.00 94.38 97 ALA A N 1
ATOM 730 C CA . ALA A 1 97 ? -6.213 -12.700 -1.218 1.00 94.38 97 ALA A CA 1
ATOM 731 C C . ALA A 1 97 ? -6.672 -12.647 -2.688 1.00 94.38 97 ALA A C 1
ATOM 733 O O . ALA A 1 97 ? -5.960 -13.101 -3.583 1.00 94.38 97 ALA A O 1
ATOM 734 N N . LYS A 1 98 ? -7.856 -12.077 -2.948 1.00 94.00 98 LYS A N 1
ATOM 735 C CA . LYS A 1 98 ? -8.406 -11.920 -4.298 1.00 94.00 98 LYS A CA 1
ATOM 736 C C . LYS A 1 98 ? -7.713 -10.778 -5.042 1.00 94.00 98 LYS A C 1
ATOM 738 O O . LYS A 1 98 ? -7.235 -10.975 -6.159 1.00 94.00 98 LYS A O 1
ATOM 743 N N . TYR A 1 99 ? -7.657 -9.602 -4.418 1.00 94.12 99 TYR A N 1
ATOM 744 C CA . TYR A 1 99 ? -7.199 -8.368 -5.064 1.00 94.12 99 TYR A CA 1
ATOM 745 C C . TYR A 1 99 ? -5.690 -8.123 -4.951 1.00 94.12 99 TYR A C 1
ATOM 747 O O . TYR A 1 99 ? -5.158 -7.305 -5.693 1.00 94.12 99 TYR A O 1
ATOM 755 N N . GLY A 1 100 ? -4.988 -8.797 -4.037 1.00 94.88 100 GLY A N 1
ATOM 756 C CA . GLY A 1 100 ? -3.557 -8.606 -3.771 1.00 94.88 100 GLY A CA 1
ATOM 757 C C . GLY A 1 100 ? -3.240 -7.339 -2.968 1.00 94.88 100 GLY A C 1
ATOM 758 O O . GLY A 1 100 ? -2.343 -7.357 -2.131 1.00 94.88 100 GLY A O 1
ATOM 759 N N . ALA A 1 101 ? -4.013 -6.268 -3.158 1.00 96.06 101 ALA A N 1
ATOM 760 C CA . ALA A 1 101 ? -3.915 -5.024 -2.406 1.00 96.06 101 ALA A CA 1
ATOM 761 C C . ALA A 1 101 ? -5.295 -4.379 -2.194 1.00 96.06 101 ALA A C 1
ATOM 763 O O . ALA A 1 101 ? -6.194 -4.495 -3.034 1.00 96.06 101 ALA A O 1
ATOM 764 N N . ILE A 1 102 ? -5.441 -3.678 -1.067 1.00 96.88 102 ILE A N 1
ATOM 765 C CA . ILE A 1 102 ? -6.624 -2.883 -0.717 1.00 96.88 102 ILE A CA 1
ATOM 766 C C . ILE A 1 102 ? -6.155 -1.471 -0.366 1.00 96.88 102 ILE A C 1
ATOM 768 O O . ILE A 1 102 ? -5.248 -1.308 0.448 1.00 96.88 102 ILE A O 1
ATOM 772 N N . TYR A 1 103 ? -6.782 -0.462 -0.966 1.00 96.38 103 TYR A N 1
ATOM 773 C CA . TYR A 1 103 ? -6.582 0.943 -0.639 1.00 96.38 103 TYR A CA 1
ATOM 774 C C . TYR A 1 103 ? -7.795 1.459 0.135 1.00 96.38 103 TYR A C 1
ATOM 776 O O . TYR A 1 103 ? -8.879 1.627 -0.426 1.00 96.38 103 TYR A O 1
ATOM 784 N N . PHE A 1 104 ? -7.612 1.705 1.430 1.00 96.31 104 PHE A N 1
ATOM 785 C CA . PHE A 1 104 ? -8.601 2.408 2.239 1.00 96.31 104 PHE A CA 1
ATOM 786 C C . PHE A 1 104 ? -8.412 3.913 2.029 1.00 96.31 104 PHE A C 1
ATOM 788 O O . PHE A 1 104 ? -7.367 4.451 2.390 1.00 96.31 104 PHE A O 1
ATOM 795 N N . THR A 1 105 ? -9.402 4.602 1.453 1.00 93.94 105 THR A N 1
ATOM 796 C CA . THR A 1 105 ? -9.315 6.057 1.204 1.00 93.94 105 THR A CA 1
ATOM 797 C C . THR A 1 105 ? -9.197 6.847 2.503 1.00 93.94 105 THR A C 1
ATOM 799 O O . THR A 1 105 ? -8.627 7.932 2.538 1.00 93.94 105 THR A O 1
ATOM 802 N N . SER A 1 106 ? -9.781 6.303 3.566 1.00 93.00 106 SER A N 1
ATOM 803 C CA . SER A 1 106 ? -9.618 6.745 4.939 1.00 93.00 106 SER A CA 1
ATOM 804 C C . SER A 1 106 ? -10.024 5.615 5.881 1.00 93.00 106 SER A C 1
ATOM 806 O O . SER A 1 106 ? -10.834 4.752 5.539 1.00 93.00 106 SER A O 1
ATOM 808 N N . VAL A 1 107 ? -9.461 5.637 7.082 1.00 94.56 107 VAL A N 1
ATOM 809 C CA . VAL A 1 107 ? -9.962 4.900 8.240 1.00 94.56 107 VAL A CA 1
ATOM 810 C C . VAL A 1 107 ? -10.190 5.967 9.305 1.00 94.56 107 VAL A C 1
ATOM 812 O O . VAL A 1 107 ? -9.224 6.642 9.667 1.00 94.56 107 VAL A O 1
ATOM 815 N N . PRO A 1 108 ? -11.434 6.219 9.743 1.00 93.38 108 PRO A N 1
ATOM 816 C CA . PRO A 1 108 ? -11.673 7.207 10.788 1.00 93.38 108 PRO A CA 1
ATOM 817 C C . PRO A 1 108 ? -10.844 6.899 12.041 1.00 93.38 108 PRO A C 1
ATOM 819 O O . PRO A 1 108 ? -10.495 5.751 12.304 1.00 93.38 108 PRO A O 1
ATOM 822 N N . GLU A 1 109 ? -10.452 7.949 12.759 1.00 92.25 109 GLU A N 1
ATOM 823 C CA . GLU A 1 109 ? -9.515 7.904 13.895 1.00 92.25 109 GLU A CA 1
ATOM 824 C C . GLU A 1 109 ? -8.058 7.488 13.594 1.00 92.25 109 GLU A C 1
ATOM 826 O O . GLU A 1 109 ? -7.190 7.703 14.435 1.00 92.25 109 GLU A O 1
ATOM 831 N N . LEU A 1 110 ? -7.717 7.018 12.387 1.00 95.12 110 LEU A N 1
ATOM 832 C CA . LEU A 1 110 ? -6.323 6.782 11.984 1.00 95.12 110 LEU A CA 1
ATOM 833 C C . LEU A 1 110 ? -5.656 8.091 11.521 1.00 95.12 110 LEU A C 1
ATOM 835 O O . LEU A 1 110 ? -5.761 8.467 10.352 1.00 95.12 110 LEU A O 1
ATOM 839 N N . ARG A 1 111 ? -4.964 8.804 12.420 1.00 94.12 111 ARG A N 1
ATOM 840 C CA . ARG A 1 111 ? -4.372 10.129 12.124 1.00 94.12 111 ARG A CA 1
ATOM 841 C C . ARG A 1 111 ? -2.855 10.166 12.281 1.00 94.12 111 ARG A C 1
ATOM 843 O O . ARG A 1 111 ? -2.175 10.939 11.603 1.00 94.12 111 ARG A O 1
ATOM 850 N N . THR A 1 112 ? -2.319 9.328 13.156 1.00 95.94 112 THR A N 1
ATOM 851 C CA . THR A 1 112 ? -0.919 9.337 13.580 1.00 95.94 112 THR A CA 1
ATOM 852 C C . THR A 1 112 ? -0.272 7.956 13.440 1.00 95.94 112 THR A C 1
ATOM 854 O O . THR A 1 112 ? -0.963 6.936 13.363 1.00 95.94 112 THR A O 1
ATOM 857 N N . PRO A 1 113 ? 1.071 7.873 13.440 1.00 95.75 113 PRO A N 1
ATOM 858 C CA . PRO A 1 113 ? 1.770 6.590 13.499 1.00 95.75 113 PRO A CA 1
ATOM 859 C C . PRO A 1 113 ? 1.409 5.753 14.738 1.00 95.75 113 PRO A C 1
ATOM 861 O O . PRO A 1 113 ? 1.473 4.524 14.692 1.00 95.75 113 PRO A O 1
ATOM 864 N N . GLN A 1 114 ? 1.025 6.398 15.845 1.00 96.56 114 GLN A N 1
ATOM 865 C CA . GLN A 1 114 ? 0.558 5.723 17.057 1.00 96.56 114 GLN A CA 1
ATOM 866 C C . GLN A 1 114 ? -0.810 5.069 16.837 1.00 96.56 114 GLN A C 1
ATOM 868 O O . GLN A 1 114 ? -0.984 3.911 17.219 1.00 96.56 114 GLN A O 1
ATOM 873 N N . ASP A 1 115 ? -1.726 5.751 16.147 1.00 97.19 115 ASP A N 1
ATOM 874 C CA . ASP A 1 115 ? -3.021 5.180 15.758 1.00 97.19 115 ASP A CA 1
ATOM 875 C C . ASP A 1 115 ? -2.811 3.981 14.826 1.00 97.19 115 ASP A C 1
ATOM 877 O O . ASP A 1 115 ? -3.419 2.931 15.013 1.00 97.19 115 ASP A O 1
ATOM 881 N N . LEU A 1 116 ? -1.865 4.066 13.881 1.00 97.12 116 LEU A N 1
ATOM 882 C CA . LEU A 1 116 ? -1.514 2.915 13.045 1.00 97.12 116 LEU A CA 1
ATOM 883 C C . LEU A 1 116 ? -1.023 1.739 13.894 1.00 97.12 116 LEU A C 1
ATOM 885 O O . LEU A 1 116 ? -1.456 0.607 13.689 1.00 97.12 116 LEU A O 1
ATOM 889 N N . ALA A 1 117 ? -0.153 1.983 14.876 1.00 95.94 117 ALA A N 1
ATOM 890 C CA . ALA A 1 117 ? 0.324 0.930 15.769 1.00 95.94 117 ALA A CA 1
ATOM 891 C C . ALA A 1 117 ? 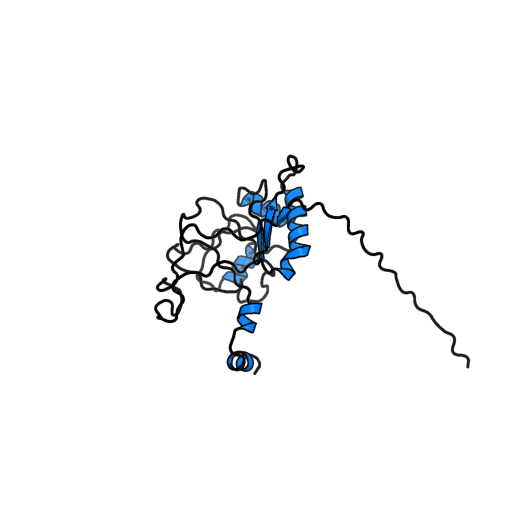-0.823 0.289 16.574 1.00 95.94 117 ALA A C 1
ATOM 893 O O . ALA A 1 117 ? -0.825 -0.929 16.772 1.00 95.94 117 ALA A O 1
ATOM 894 N N . MET A 1 118 ? -1.799 1.085 17.023 1.00 96.25 118 MET A N 1
ATOM 895 C CA . MET A 1 118 ? -3.007 0.595 17.695 1.00 96.25 118 MET A CA 1
ATOM 896 C C . MET A 1 118 ? -3.864 -0.249 16.751 1.00 96.25 118 MET A C 1
ATOM 898 O O . MET A 1 118 ? -4.122 -1.412 17.061 1.00 96.25 118 MET A O 1
ATOM 902 N N . LEU A 1 119 ? -4.194 0.274 15.566 1.00 97.06 119 LEU A N 1
ATOM 903 C CA . LEU A 1 119 ? -4.941 -0.439 14.530 1.00 97.06 119 LEU A CA 1
ATOM 904 C C . LEU A 1 119 ? -4.297 -1.802 14.238 1.00 97.06 119 LEU A C 1
ATOM 906 O O . LEU A 1 119 ? -4.961 -2.832 14.336 1.00 97.06 119 LEU A O 1
ATOM 910 N N . MET A 1 120 ? -2.988 -1.835 13.965 1.00 96.00 120 MET A N 1
ATOM 911 C CA . MET A 1 120 ? -2.257 -3.066 13.641 1.00 96.00 120 MET A CA 1
ATOM 912 C C . MET A 1 120 ? -2.304 -4.104 14.771 1.00 96.00 120 MET A C 1
ATOM 914 O O . MET A 1 120 ? -2.463 -5.298 14.504 1.00 96.00 120 MET A O 1
ATOM 918 N N . ARG A 1 121 ? -2.213 -3.676 16.037 1.00 95.06 121 ARG A N 1
ATOM 919 C CA . ARG A 1 121 ? -2.372 -4.565 17.204 1.00 95.06 121 ARG A CA 1
ATOM 920 C C . ARG A 1 121 ? -3.808 -5.065 17.353 1.00 95.06 121 ARG A C 1
ATOM 922 O O . ARG A 1 121 ? -4.024 -6.194 17.808 1.00 95.06 121 ARG A O 1
ATOM 929 N N . SER A 1 122 ? -4.790 -4.262 16.968 1.00 95.75 122 SER A N 1
ATOM 930 C CA . SER A 1 122 ? -6.209 -4.617 17.029 1.00 95.75 122 SER A CA 1
ATOM 931 C C . SER A 1 122 ? -6.642 -5.548 15.897 1.00 95.75 122 SER A C 1
ATOM 933 O O . SER A 1 122 ? -7.538 -6.361 16.109 1.00 95.75 122 SER A O 1
ATOM 935 N N . LEU A 1 123 ? -5.915 -5.585 14.771 1.00 95.44 123 LEU A N 1
ATOM 936 C CA . LEU A 1 123 ? -6.085 -6.604 13.719 1.00 95.44 123 LEU A CA 1
ATOM 937 C C . LEU A 1 123 ? -5.732 -8.035 14.174 1.00 95.44 123 LEU A C 1
ATOM 939 O O . LEU A 1 123 ? -6.077 -8.999 13.490 1.00 95.44 123 LEU A O 1
ATOM 943 N N . LYS A 1 124 ? -5.034 -8.205 15.307 1.00 93.69 124 LYS A N 1
ATOM 944 C CA . LYS A 1 124 ? -4.616 -9.512 15.862 1.00 93.69 124 LYS A CA 1
ATOM 945 C C . LYS A 1 124 ? -3.802 -10.387 14.895 1.00 93.69 124 LYS A C 1
ATOM 947 O O . LYS A 1 124 ? -3.756 -11.607 15.048 1.00 93.69 124 LYS A O 1
ATOM 952 N N . TYR A 1 125 ? -3.135 -9.784 13.912 1.00 92.88 125 TYR A N 1
ATOM 953 C CA . TYR A 1 125 ? -2.111 -10.482 13.138 1.00 92.88 125 TYR A CA 1
ATOM 954 C C . TYR A 1 125 ? -0.830 -10.639 13.955 1.00 92.88 125 TYR A C 1
ATOM 956 O O . TYR A 1 125 ? -0.572 -9.888 14.895 1.00 92.88 125 TYR A O 1
ATOM 964 N N . ARG A 1 126 ? 0.004 -11.610 13.569 1.00 92.12 126 ARG A N 1
ATOM 965 C CA . ARG A 1 126 ? 1.385 -11.659 14.049 1.00 92.12 126 ARG A CA 1
ATOM 966 C C . ARG A 1 126 ? 2.137 -10.483 13.432 1.00 92.12 126 ARG A C 1
ATOM 968 O O . ARG A 1 126 ? 2.252 -10.415 12.211 1.00 92.12 126 ARG A O 1
ATOM 975 N N . LEU A 1 127 ? 2.620 -9.581 14.276 1.00 91.81 127 LEU A N 1
ATOM 976 C CA . LEU A 1 127 ? 3.430 -8.437 13.870 1.00 91.81 127 LEU A CA 1
ATOM 977 C C . LEU A 1 127 ? 4.909 -8.784 14.045 1.00 91.81 127 LEU A C 1
ATOM 979 O O . LEU A 1 127 ? 5.267 -9.528 14.959 1.00 91.81 127 LEU A O 1
ATOM 983 N N . HIS A 1 128 ? 5.755 -8.256 13.165 1.00 87.88 128 HIS A N 1
ATOM 984 C CA . HIS A 1 128 ? 7.195 -8.286 13.385 1.00 87.88 128 HIS A CA 1
ATOM 985 C C . HIS A 1 128 ? 7.558 -7.184 14.372 1.00 87.88 128 HIS A C 1
ATOM 987 O O . HIS A 1 128 ? 7.181 -6.028 14.179 1.00 87.88 128 HIS A O 1
ATOM 993 N N . GLU A 1 129 ? 8.272 -7.554 15.428 1.00 83.75 129 GLU A N 1
ATOM 994 C CA . GLU A 1 129 ? 8.879 -6.578 16.323 1.00 83.75 129 GLU A CA 1
ATOM 995 C C . GLU A 1 129 ? 10.133 -5.976 15.688 1.00 83.75 129 GLU A C 1
ATOM 997 O O . GLU A 1 129 ? 10.735 -6.529 14.764 1.00 83.75 129 GLU A O 1
ATOM 1002 N N . ASP A 1 130 ? 10.566 -4.851 16.240 1.00 84.38 130 ASP A N 1
ATOM 1003 C CA . ASP A 1 130 ? 11.770 -4.145 15.815 1.00 84.38 130 ASP A CA 1
ATOM 1004 C C . ASP A 1 130 ? 13.030 -5.029 15.790 1.00 84.38 130 ASP A C 1
ATOM 1006 O O . ASP A 1 130 ? 13.838 -4.931 14.872 1.00 84.38 130 ASP A O 1
ATOM 1010 N N . SER A 1 131 ? 13.177 -5.954 16.741 1.00 83.50 131 SER A N 1
ATOM 1011 C CA . SER A 1 131 ? 14.298 -6.905 16.773 1.00 83.50 131 SER A CA 1
ATOM 1012 C C . SER A 1 131 ? 14.350 -7.797 15.527 1.00 83.50 131 SER A C 1
ATOM 1014 O O . SER A 1 131 ? 15.426 -8.021 14.969 1.00 83.50 131 SER A O 1
ATOM 1016 N N . HIS A 1 132 ? 13.189 -8.249 15.043 1.00 83.69 132 HIS A N 1
ATOM 1017 C CA . HIS A 1 132 ? 13.074 -9.012 13.799 1.00 83.69 132 HIS A CA 1
ATOM 1018 C C . HIS A 1 132 ? 13.457 -8.148 12.598 1.00 83.69 132 HIS A C 1
ATOM 1020 O O . HIS A 1 132 ? 14.214 -8.602 11.743 1.00 83.69 132 HIS A O 1
ATOM 1026 N N . TYR A 1 133 ? 12.993 -6.893 12.550 1.00 82.00 133 TYR A N 1
ATOM 1027 C CA . TYR A 1 133 ? 13.396 -5.942 11.508 1.00 82.00 133 TYR A CA 1
ATOM 1028 C C . TYR A 1 133 ? 14.921 -5.778 11.465 1.00 82.00 133 TYR A C 1
ATOM 1030 O O . TYR A 1 133 ? 15.517 -5.946 10.403 1.00 82.00 133 TYR A O 1
ATOM 1038 N N . GLN A 1 13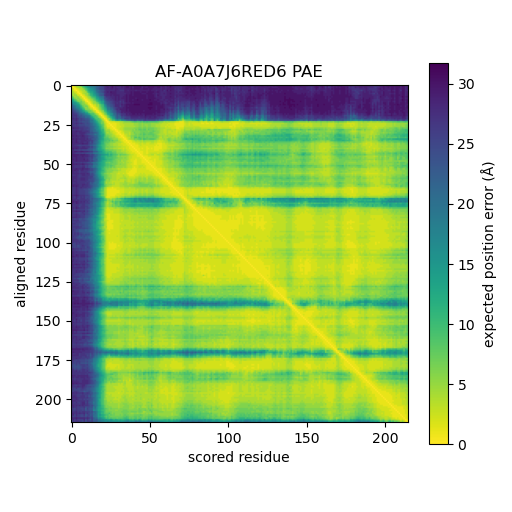4 ? 15.566 -5.518 12.610 1.00 83.12 134 GLN A N 1
ATOM 1039 C CA . GLN A 1 134 ? 17.023 -5.346 12.677 1.00 83.12 134 GLN A CA 1
ATOM 1040 C C . GLN A 1 134 ? 17.755 -6.586 12.159 1.00 83.12 134 GLN A C 1
ATOM 1042 O O . GLN A 1 134 ? 18.723 -6.464 11.416 1.00 83.12 134 GLN A O 1
ATOM 1047 N N . GLN A 1 135 ? 17.266 -7.783 12.488 1.00 82.38 135 GLN A N 1
ATOM 1048 C CA . GLN A 1 135 ? 17.854 -9.029 12.008 1.00 82.38 135 GLN A CA 1
ATOM 1049 C C . GLN A 1 135 ? 17.721 -9.195 10.485 1.00 82.38 135 GLN A C 1
ATOM 1051 O O . GLN A 1 135 ? 18.678 -9.612 9.836 1.00 82.38 135 GLN A O 1
ATOM 1056 N N . MET A 1 136 ? 16.556 -8.878 9.911 1.00 79.06 136 MET A N 1
ATOM 1057 C CA . MET A 1 136 ? 16.306 -9.034 8.470 1.00 79.06 136 MET A CA 1
ATOM 1058 C C . MET A 1 136 ? 16.979 -7.950 7.623 1.00 79.06 136 MET A C 1
ATOM 1060 O O . MET A 1 136 ? 17.306 -8.182 6.460 1.00 79.06 136 MET A O 1
ATOM 1064 N N . MET A 1 137 ? 17.205 -6.774 8.206 1.00 77.44 137 MET A N 1
ATOM 1065 C CA . MET A 1 137 ? 17.737 -5.603 7.509 1.00 77.44 137 MET A CA 1
ATOM 1066 C C . MET A 1 137 ? 19.222 -5.353 7.785 1.00 77.44 137 MET A C 1
ATOM 1068 O O . MET A 1 137 ? 19.805 -4.485 7.144 1.00 77.44 137 MET A O 1
ATOM 1072 N N . ALA A 1 138 ? 19.863 -6.140 8.659 1.00 70.88 138 ALA A N 1
ATOM 1073 C CA . ALA A 1 138 ? 21.278 -5.994 9.025 1.00 70.88 138 ALA A CA 1
ATOM 1074 C C . ALA A 1 138 ? 22.252 -6.018 7.831 1.00 70.88 138 ALA A C 1
ATOM 1076 O O . ALA A 1 138 ? 23.357 -5.493 7.932 1.00 70.88 138 ALA A O 1
ATOM 1077 N N . ALA A 1 139 ? 21.860 -6.637 6.713 1.00 64.56 139 ALA A N 1
ATOM 1078 C CA . ALA A 1 139 ? 22.671 -6.735 5.499 1.00 64.56 139 ALA A CA 1
ATOM 1079 C C . ALA A 1 139 ? 22.324 -5.685 4.423 1.00 64.56 139 ALA A C 1
ATOM 1081 O O . ALA A 1 139 ? 22.863 -5.758 3.318 1.00 64.56 139 ALA A O 1
ATOM 1082 N N . ARG A 1 140 ? 21.414 -4.738 4.695 1.00 68.75 140 ARG A N 1
ATOM 1083 C CA . ARG A 1 140 ? 20.991 -3.708 3.731 1.00 68.75 140 ARG A CA 1
ATOM 1084 C C . ARG A 1 140 ? 21.632 -2.353 4.037 1.00 68.75 140 ARG A C 1
ATOM 1086 O O . ARG A 1 140 ? 21.902 -2.041 5.190 1.00 68.75 140 ARG A O 1
ATOM 1093 N N . SER A 1 141 ? 21.840 -1.537 2.999 1.00 68.94 141 SER A N 1
ATOM 1094 C CA . SER A 1 141 ? 22.297 -0.146 3.159 1.00 68.94 141 SER A CA 1
ATOM 1095 C C . SER A 1 141 ? 21.165 0.833 3.474 1.00 68.94 141 SER A C 1
ATOM 1097 O O . SER A 1 141 ? 21.445 1.936 3.926 1.00 68.94 141 SER A O 1
ATOM 1099 N N . MET A 1 142 ? 19.908 0.438 3.244 1.00 76.75 142 MET A N 1
ATOM 1100 C CA . MET A 1 142 ? 18.747 1.294 3.485 1.00 76.75 142 MET A CA 1
ATOM 1101 C C . MET A 1 142 ? 18.414 1.370 4.972 1.00 76.75 142 MET A C 1
ATOM 1103 O O . MET A 1 142 ? 18.241 0.342 5.636 1.00 76.75 142 MET A O 1
ATOM 1107 N N . THR A 1 143 ? 18.241 2.589 5.476 1.00 83.25 143 THR A N 1
ATOM 1108 C CA . THR A 1 143 ? 17.781 2.841 6.843 1.00 83.25 143 THR A CA 1
ATOM 1109 C C . THR A 1 143 ? 16.311 3.248 6.875 1.00 83.25 143 THR A C 1
ATOM 1111 O O . THR A 1 143 ? 15.724 3.676 5.880 1.00 83.25 143 THR A O 1
ATOM 1114 N N . SER A 1 144 ? 15.707 3.068 8.045 1.00 89.19 144 SER A N 1
ATOM 1115 C CA . SER A 1 144 ? 14.401 3.624 8.383 1.00 89.19 144 SER A CA 1
ATOM 1116 C C . SER A 1 144 ? 14.412 4.085 9.833 1.00 89.19 144 SER A C 1
ATOM 1118 O O . SER A 1 144 ? 15.174 3.575 10.664 1.00 89.19 144 SER A O 1
ATOM 1120 N N . THR A 1 145 ? 13.490 4.971 10.172 1.00 91.50 145 THR A N 1
ATOM 1121 C CA . THR A 1 145 ? 13.290 5.490 11.518 1.00 91.50 145 THR A CA 1
ATOM 1122 C C . THR A 1 145 ? 12.198 4.700 12.241 1.00 91.50 145 THR A C 1
ATOM 1124 O O . THR A 1 145 ? 11.085 4.527 11.738 1.00 91.50 145 THR A O 1
ATOM 1127 N N . LYS A 1 146 ? 12.497 4.222 13.457 1.00 93.31 146 LYS A N 1
ATOM 1128 C CA . LYS A 1 146 ? 11.510 3.562 14.326 1.00 93.31 146 LYS A CA 1
ATOM 1129 C C . LYS A 1 146 ? 10.533 4.593 14.889 1.00 93.31 146 LYS A C 1
ATOM 1131 O O . LYS A 1 146 ? 10.965 5.545 15.529 1.00 93.31 146 LYS A O 1
ATOM 1136 N N . LEU A 1 147 ? 9.230 4.365 14.717 1.00 93.62 147 LEU A N 1
ATOM 1137 C CA . LEU A 1 147 ? 8.174 5.215 15.290 1.00 93.62 147 LEU A CA 1
ATOM 1138 C C . LEU A 1 147 ? 7.447 4.523 16.454 1.00 93.62 147 LEU A C 1
ATOM 1140 O O . LEU A 1 147 ? 6.978 5.179 17.380 1.00 93.62 147 LEU A O 1
ATOM 1144 N N . SER A 1 148 ? 7.370 3.190 16.425 1.00 92.31 148 SER A N 1
ATOM 1145 C CA . SER A 1 148 ? 6.931 2.329 17.529 1.00 92.31 148 SER A CA 1
ATOM 1146 C C . SER A 1 148 ? 7.520 0.920 17.364 1.00 92.31 148 SER A C 1
ATOM 1148 O O . SER A 1 148 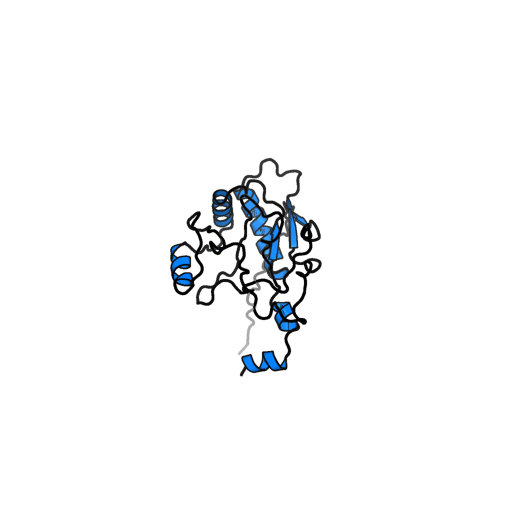? 8.299 0.677 16.445 1.00 92.31 148 SER A O 1
ATOM 1150 N N . ASP A 1 149 ? 7.150 -0.037 18.217 1.00 89.00 149 ASP A N 1
ATOM 1151 C CA . ASP A 1 149 ? 7.624 -1.428 18.097 1.00 89.00 149 ASP A CA 1
ATOM 1152 C C . ASP A 1 149 ? 7.141 -2.162 16.843 1.00 89.00 149 ASP A C 1
ATOM 1154 O O . ASP A 1 149 ? 7.722 -3.184 16.489 1.00 89.00 149 ASP A O 1
ATOM 1158 N N . VAL A 1 150 ? 6.098 -1.651 16.179 1.00 91.56 150 VAL A N 1
ATOM 1159 C CA . VAL A 1 150 ? 5.466 -2.290 15.010 1.00 91.56 150 VAL A CA 1
ATOM 1160 C C . VAL A 1 150 ? 5.275 -1.335 13.825 1.00 91.56 150 VAL A C 1
ATOM 1162 O O . VAL A 1 150 ? 4.699 -1.725 12.815 1.00 91.56 150 VAL A O 1
ATOM 1165 N N . VAL A 1 151 ? 5.737 -0.082 13.937 1.00 93.88 151 VAL A N 1
ATOM 1166 C CA . VAL A 1 151 ? 5.628 0.950 12.889 1.00 93.88 151 VAL A CA 1
ATOM 1167 C C . VAL A 1 151 ? 6.968 1.655 12.710 1.00 93.88 151 VAL A C 1
ATOM 1169 O O . VAL A 1 151 ? 7.601 2.075 13.684 1.00 93.88 151 VAL A O 1
ATOM 1172 N N . ARG A 1 152 ? 7.377 1.823 11.452 1.00 93.00 152 ARG A N 1
ATOM 1173 C CA . ARG A 1 152 ? 8.615 2.491 11.033 1.00 93.00 152 ARG A CA 1
ATOM 1174 C C . ARG A 1 152 ? 8.345 3.368 9.807 1.00 93.00 152 ARG A C 1
ATOM 1176 O O . ARG A 1 152 ? 7.343 3.155 9.124 1.00 93.00 152 ARG A O 1
ATOM 1183 N N . THR A 1 153 ? 9.216 4.338 9.529 1.00 92.31 153 THR A N 1
ATOM 1184 C CA . THR A 1 153 ? 9.224 5.008 8.216 1.00 92.31 153 THR A CA 1
ATOM 1185 C C . THR A 1 153 ? 9.583 3.993 7.127 1.00 92.31 153 THR A C 1
ATOM 1187 O O . THR A 1 153 ? 10.227 2.982 7.405 1.00 92.31 153 THR A O 1
ATOM 1190 N N . ALA A 1 154 ? 9.140 4.225 5.890 1.00 88.50 154 ALA A N 1
ATOM 1191 C CA . ALA A 1 154 ? 9.427 3.301 4.790 1.00 88.50 154 ALA A CA 1
ATOM 1192 C C . ALA A 1 154 ? 10.917 3.313 4.400 1.00 88.50 154 ALA A C 1
ATOM 1194 O O . ALA A 1 154 ? 11.496 2.269 4.116 1.00 88.50 154 ALA A O 1
ATOM 1195 N N . SER A 1 155 ? 11.534 4.495 4.395 1.00 87.81 155 SER A N 1
ATOM 1196 C CA . SER A 1 155 ? 12.941 4.704 4.066 1.00 87.81 155 SER A CA 1
ATOM 1197 C C . SER A 1 155 ? 13.379 6.085 4.557 1.00 87.81 155 SER A C 1
ATOM 1199 O O . SER A 1 155 ? 12.560 7.006 4.571 1.00 87.81 155 SER A O 1
ATOM 1201 N N . ASP A 1 156 ? 14.646 6.222 4.947 1.00 87.94 156 ASP A N 1
ATOM 1202 C CA . ASP A 1 156 ? 15.295 7.522 5.171 1.00 87.94 156 ASP A CA 1
ATOM 1203 C C . ASP A 1 156 ? 16.199 7.933 3.985 1.00 87.94 156 ASP A C 1
ATOM 1205 O O . ASP A 1 156 ? 16.975 8.882 4.097 1.00 87.94 156 ASP A O 1
ATOM 1209 N N . GLU A 1 157 ? 16.129 7.214 2.856 1.00 86.69 157 GLU A N 1
ATOM 1210 C CA . GLU A 1 157 ? 16.861 7.570 1.636 1.00 86.69 157 GLU A CA 1
ATOM 1211 C C . GLU A 1 157 ? 16.389 8.930 1.089 1.00 86.69 157 GLU A C 1
ATOM 1213 O O . GLU A 1 157 ? 15.208 9.279 1.220 1.00 86.69 157 GLU A O 1
ATOM 1218 N N . PRO A 1 158 ? 17.280 9.705 0.445 1.00 87.12 158 PRO A N 1
ATOM 1219 C CA . PRO A 1 158 ? 16.898 10.967 -0.175 1.00 87.12 158 PRO A CA 1
ATOM 1220 C C . PRO A 1 158 ? 15.749 10.818 -1.194 1.00 87.12 158 PRO A C 1
ATOM 1222 O O . PRO A 1 158 ? 15.732 9.856 -1.968 1.00 87.12 158 PRO A O 1
ATOM 1225 N N . PRO A 1 159 ? 14.795 11.770 -1.238 1.00 85.25 159 PRO A N 1
ATOM 1226 C CA . PRO A 1 159 ? 13.581 11.673 -2.057 1.00 85.25 159 PRO A CA 1
ATOM 1227 C C . PRO A 1 159 ? 13.838 11.667 -3.572 1.00 85.25 159 PRO A C 1
ATOM 1229 O O . PRO A 1 159 ? 12.949 11.316 -4.349 1.00 85.25 159 PRO A O 1
ATOM 1232 N N . GLU A 1 160 ? 15.028 12.071 -4.016 1.00 83.06 160 GLU A N 1
ATOM 1233 C CA . GLU A 1 160 ? 15.471 11.968 -5.406 1.00 83.06 160 GLU A CA 1
ATOM 1234 C C . GLU A 1 160 ? 15.736 10.527 -5.869 1.00 83.06 160 GLU A C 1
ATOM 1236 O O . GLU A 1 160 ? 15.767 10.284 -7.080 1.00 83.06 160 GLU A O 1
ATOM 1241 N N . TYR A 1 161 ? 15.912 9.575 -4.946 1.00 83.62 161 TYR A N 1
ATOM 1242 C CA . TYR A 1 161 ? 16.132 8.174 -5.285 1.00 83.62 161 TYR A CA 1
ATOM 1243 C C . TYR A 1 161 ? 14.820 7.420 -5.469 1.00 83.62 161 TYR A C 1
ATOM 1245 O O . TYR A 1 161 ? 13.902 7.478 -4.651 1.00 83.62 161 TYR A O 1
ATOM 1253 N N . ALA A 1 162 ? 14.752 6.656 -6.556 1.00 85.12 162 ALA A N 1
ATOM 1254 C CA . ALA A 1 162 ? 13.692 5.688 -6.763 1.00 85.12 162 ALA A CA 1
ATOM 1255 C C . ALA A 1 162 ? 14.079 4.349 -6.127 1.00 85.12 162 ALA A C 1
ATOM 1257 O O . ALA A 1 162 ? 15.158 3.820 -6.386 1.00 85.12 162 ALA A O 1
ATOM 1258 N N . ILE A 1 163 ? 13.173 3.786 -5.331 1.00 85.25 163 ILE A N 1
ATOM 1259 C CA . ILE A 1 163 ? 13.310 2.424 -4.815 1.00 85.25 163 ILE A CA 1
ATOM 1260 C C . ILE A 1 163 ? 12.805 1.457 -5.891 1.00 85.25 163 ILE A C 1
ATOM 1262 O O . ILE A 1 163 ? 11.680 1.593 -6.379 1.00 85.25 163 ILE A O 1
ATOM 1266 N N . GLU A 1 164 ? 13.637 0.488 -6.272 1.00 84.38 164 GLU A N 1
ATOM 1267 C CA . GLU A 1 164 ? 13.296 -0.514 -7.285 1.00 84.38 164 GLU A CA 1
ATOM 1268 C C . GLU A 1 164 ? 12.116 -1.403 -6.842 1.00 84.38 164 GLU A C 1
ATOM 1270 O O . GLU A 1 164 ? 11.979 -1.696 -5.649 1.00 84.38 164 GLU A O 1
ATOM 1275 N N . PRO A 1 165 ? 11.269 -1.890 -7.770 1.00 87.44 165 PRO A N 1
ATOM 1276 C CA . PRO A 1 165 ? 10.211 -2.841 -7.437 1.00 87.44 165 PRO A CA 1
ATOM 1277 C C . PRO A 1 165 ? 10.773 -4.137 -6.841 1.00 87.44 165 PRO A C 1
ATOM 1279 O O . PRO A 1 165 ? 11.601 -4.808 -7.454 1.00 87.44 165 PRO A O 1
ATOM 1282 N N . HIS A 1 166 ? 10.285 -4.527 -5.665 1.00 88.00 166 HIS A N 1
ATOM 1283 C CA . HIS A 1 166 ? 10.685 -5.764 -4.997 1.00 88.00 166 HIS A CA 1
ATOM 1284 C C . HIS A 1 166 ? 9.569 -6.305 -4.093 1.00 88.00 166 HIS A C 1
ATOM 1286 O O . HIS A 1 166 ? 8.578 -5.629 -3.826 1.00 88.00 166 HIS A O 1
ATOM 1292 N N . SER A 1 167 ? 9.726 -7.549 -3.631 1.00 88.50 167 SER A N 1
ATOM 1293 C CA . SER A 1 167 ? 8.967 -8.071 -2.486 1.00 88.50 167 SER A CA 1
ATOM 1294 C C . SER A 1 167 ? 9.724 -7.778 -1.194 1.00 88.50 167 SER A C 1
ATOM 1296 O O . SER A 1 167 ? 10.955 -7.839 -1.177 1.00 88.50 167 SER A O 1
ATOM 1298 N N . GLU A 1 168 ? 8.990 -7.460 -0.129 1.00 86.06 168 GLU A N 1
ATOM 1299 C CA . GLU A 1 168 ? 9.572 -7.076 1.158 1.00 86.06 168 GLU A CA 1
ATOM 1300 C C . GLU A 1 168 ? 10.418 -8.215 1.750 1.00 86.06 168 GLU A C 1
ATOM 1302 O O . GLU A 1 168 ? 9.952 -9.350 1.860 1.00 86.06 168 GLU A O 1
ATOM 1307 N N . TYR A 1 169 ? 11.644 -7.881 2.165 1.00 77.88 169 TYR A N 1
ATOM 1308 C CA . TYR A 1 169 ? 12.704 -8.798 2.613 1.00 77.88 169 TYR A CA 1
ATOM 1309 C C . TYR A 1 169 ? 13.202 -9.803 1.547 1.00 77.88 169 TYR A C 1
ATOM 1311 O O . TYR A 1 169 ? 12.510 -10.198 0.616 1.00 77.88 169 TYR A O 1
ATOM 1319 N N . HIS A 1 170 ? 14.473 -10.208 1.665 1.00 67.12 170 HIS A N 1
ATOM 1320 C CA . HIS A 1 170 ? 15.117 -11.183 0.758 1.00 67.12 170 HIS A CA 1
ATOM 1321 C C . HIS A 1 170 ? 15.562 -12.462 1.490 1.00 67.12 170 HIS A C 1
ATOM 1323 O O . HIS A 1 170 ? 16.283 -13.287 0.936 1.00 67.12 170 HIS A O 1
ATOM 1329 N N . THR A 1 171 ? 15.162 -12.619 2.753 1.00 65.94 171 THR A N 1
ATOM 1330 C CA . THR A 1 171 ? 15.634 -13.655 3.684 1.00 65.94 171 THR A CA 1
ATOM 1331 C C . THR A 1 171 ? 14.460 -14.412 4.314 1.00 65.94 171 THR A C 1
ATOM 1333 O O . THR A 1 171 ? 13.300 -14.054 4.126 1.00 65.94 171 THR A O 1
ATOM 1336 N N . ALA A 1 172 ? 14.743 -15.483 5.064 1.00 66.75 172 ALA A N 1
ATOM 1337 C CA . ALA A 1 172 ? 13.717 -16.251 5.774 1.00 66.75 172 ALA A CA 1
ATOM 1338 C C . ALA A 1 172 ? 12.880 -15.367 6.723 1.00 66.75 172 ALA A C 1
ATOM 1340 O O . ALA A 1 172 ? 13.411 -14.458 7.348 1.00 66.75 172 ALA A O 1
ATOM 1341 N N . GLY A 1 173 ? 11.584 -15.666 6.875 1.00 71.81 173 GLY A N 1
ATOM 1342 C CA . GLY A 1 173 ? 10.683 -14.884 7.739 1.00 71.81 173 GLY A CA 1
ATOM 1343 C C . GLY A 1 173 ? 10.037 -13.675 7.055 1.00 71.81 173 GLY A C 1
ATOM 1344 O O . GLY A 1 173 ? 9.794 -12.668 7.718 1.00 71.81 173 GLY A O 1
ATOM 1345 N N . LEU A 1 174 ? 9.778 -13.791 5.748 1.00 81.06 174 LEU A N 1
ATOM 1346 C CA . LEU A 1 174 ? 9.115 -12.791 4.907 1.00 81.06 174 LEU A CA 1
ATOM 1347 C C . LEU A 1 174 ? 7.730 -12.411 5.468 1.00 81.06 174 LEU A C 1
ATOM 1349 O O . LEU A 1 174 ? 6.952 -13.307 5.825 1.00 81.06 174 LEU A O 1
ATOM 1353 N N . PRO A 1 175 ? 7.371 -11.117 5.508 1.00 88.50 175 PRO A N 1
ATOM 1354 C CA . PRO A 1 175 ? 6.033 -10.709 5.885 1.00 88.50 175 PRO A CA 1
ATOM 1355 C C . PRO A 1 175 ? 5.045 -11.152 4.806 1.00 88.50 175 PRO A C 1
ATOM 1357 O O . PRO A 1 175 ? 5.247 -10.950 3.613 1.00 88.50 175 PRO A O 1
ATOM 1360 N N . HIS A 1 176 ? 3.921 -11.725 5.228 1.00 90.69 176 HIS A N 1
ATOM 1361 C CA . HIS A 1 176 ? 2.855 -12.098 4.291 1.00 90.69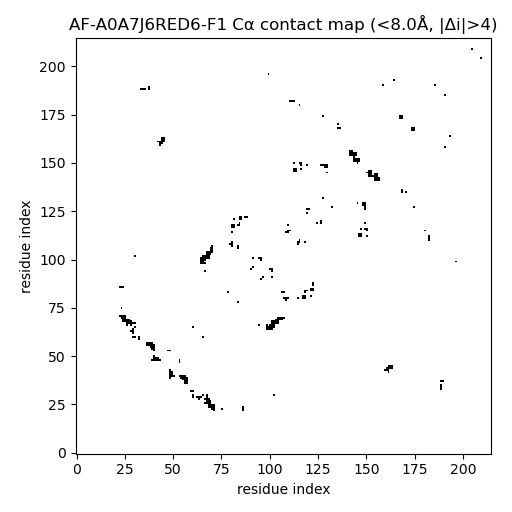 176 HIS A CA 1
ATOM 1362 C C . HIS A 1 176 ? 2.021 -10.888 3.845 1.00 90.69 176 HIS A C 1
ATOM 1364 O O . HIS A 1 176 ? 1.222 -10.999 2.918 1.00 90.69 176 HIS A O 1
ATOM 1370 N N . LYS A 1 177 ? 2.107 -9.774 4.581 1.00 93.56 177 LYS A N 1
ATOM 1371 C CA . LYS A 1 177 ? 1.333 -8.548 4.374 1.00 93.56 177 LYS A CA 1
ATOM 1372 C C . LYS A 1 177 ? 2.174 -7.358 4.821 1.00 93.56 177 LYS A C 1
ATOM 1374 O O . LYS A 1 177 ? 2.868 -7.456 5.831 1.00 93.56 177 LYS A O 1
ATOM 1379 N N . ILE A 1 178 ? 2.028 -6.241 4.123 1.00 94.00 178 ILE A N 1
ATOM 1380 C CA . ILE A 1 178 ? 2.559 -4.937 4.517 1.00 94.00 178 ILE A CA 1
ATOM 1381 C C . ILE A 1 178 ? 1.398 -3.942 4.598 1.00 94.00 178 ILE A C 1
ATOM 1383 O O . ILE A 1 178 ? 0.460 -4.019 3.805 1.00 94.00 178 ILE A O 1
ATOM 1387 N N . ALA A 1 179 ? 1.440 -3.043 5.580 1.00 95.56 179 ALA A N 1
ATOM 1388 C CA . ALA A 1 179 ? 0.501 -1.934 5.706 1.00 95.56 179 ALA A CA 1
ATOM 1389 C C . ALA A 1 179 ? 1.267 -0.626 5.496 1.00 95.56 179 ALA A C 1
ATOM 1391 O O . ALA A 1 179 ? 2.293 -0.405 6.136 1.00 95.56 179 ALA A O 1
ATOM 1392 N N . LEU A 1 180 ? 0.765 0.220 4.598 1.00 95.38 180 LEU A N 1
ATOM 1393 C CA . LEU A 1 180 ? 1.351 1.517 4.273 1.00 95.38 180 LEU A CA 1
ATOM 1394 C C . LEU A 1 180 ? 0.397 2.620 4.725 1.00 95.38 180 LEU A C 1
ATOM 1396 O O . LEU A 1 180 ? -0.813 2.521 4.523 1.00 95.38 180 LEU A O 1
ATOM 1400 N N . PHE A 1 181 ? 0.947 3.666 5.333 1.00 95.25 181 PHE A N 1
ATOM 1401 C CA . PHE A 1 181 ? 0.185 4.790 5.861 1.00 95.25 181 PHE A CA 1
ATOM 1402 C C . PHE A 1 181 ? 0.894 6.095 5.516 1.00 95.25 181 PHE A C 1
ATOM 1404 O O . PHE A 1 181 ? 2.027 6.327 5.937 1.00 95.25 181 PHE A O 1
ATOM 1411 N N . ALA A 1 182 ? 0.221 6.938 4.739 1.00 91.81 182 ALA A N 1
ATOM 1412 C CA . ALA A 1 182 ? 0.683 8.288 4.464 1.00 91.81 182 ALA A CA 1
ATOM 1413 C C . ALA A 1 182 ? 0.374 9.191 5.668 1.00 91.81 182 ALA A C 1
ATOM 1415 O O . ALA A 1 182 ? -0.782 9.333 6.062 1.00 91.81 182 ALA A O 1
ATOM 1416 N N . HIS A 1 183 ? 1.408 9.807 6.238 1.00 89.56 183 HIS A N 1
ATOM 1417 C CA . HIS A 1 183 ? 1.304 10.733 7.364 1.00 89.56 183 HIS A CA 1
ATOM 1418 C C . HIS A 1 183 ? 2.241 11.925 7.162 1.00 89.56 183 HIS A C 1
ATOM 1420 O O . HIS A 1 183 ? 3.359 11.765 6.675 1.00 89.56 183 HIS A O 1
ATOM 1426 N N . GLY A 1 184 ? 1.801 13.111 7.586 1.00 86.56 184 GLY A N 1
ATOM 1427 C CA . GLY A 1 184 ? 2.566 14.348 7.453 1.00 86.56 184 GLY A CA 1
ATOM 1428 C C . GLY A 1 184 ? 2.397 15.004 6.083 1.00 86.56 184 GLY A C 1
ATOM 1429 O O . GLY A 1 184 ? 1.319 14.967 5.491 1.00 86.56 184 GLY A O 1
ATOM 1430 N N . GLN A 1 185 ? 3.457 15.655 5.602 1.00 84.50 185 GLN A N 1
ATOM 1431 C CA . GLN A 1 185 ? 3.443 16.352 4.320 1.00 84.50 185 GLN A CA 1
ATOM 1432 C C . GLN A 1 185 ? 3.553 15.345 3.171 1.00 84.50 185 GLN A C 1
ATOM 1434 O O . GLN A 1 185 ? 4.623 14.797 2.913 1.00 84.50 185 GLN A O 1
ATOM 1439 N N . VAL A 1 186 ? 2.440 15.120 2.475 1.00 82.56 186 VAL A N 1
ATOM 1440 C CA . VAL A 1 186 ? 2.422 14.358 1.223 1.00 82.56 186 VAL A CA 1
ATOM 1441 C C . VAL A 1 186 ? 2.973 15.255 0.109 1.00 82.56 186 VAL A C 1
ATOM 1443 O O . VAL A 1 186 ? 2.533 16.402 0.003 1.00 82.56 186 VAL A O 1
ATOM 1446 N N . PRO A 1 187 ? 3.938 14.791 -0.705 1.00 83.94 187 PRO A N 1
ATOM 1447 C CA . PRO A 1 187 ? 4.440 15.576 -1.824 1.00 83.94 187 PRO A CA 1
ATOM 1448 C C . PRO A 1 187 ? 3.329 15.914 -2.822 1.00 83.94 187 PRO A C 1
ATOM 1450 O O . PRO A 1 187 ? 2.525 15.058 -3.181 1.00 83.94 187 PRO A O 1
ATOM 1453 N N . ASP A 1 188 ? 3.354 17.128 -3.374 1.00 81.56 188 ASP A N 1
ATOM 1454 C CA . ASP A 1 188 ? 2.457 17.515 -4.475 1.00 81.56 188 ASP A CA 1
ATOM 1455 C C . ASP A 1 188 ? 2.787 16.780 -5.797 1.00 81.56 188 ASP A C 1
ATOM 1457 O O . ASP A 1 188 ? 2.133 16.999 -6.825 1.00 81.56 188 ASP A O 1
ATOM 1461 N N . TYR A 1 189 ? 3.869 15.984 -5.815 1.00 85.31 189 TYR A N 1
ATOM 1462 C CA . TYR A 1 189 ? 4.333 15.171 -6.944 1.00 85.31 189 TYR A CA 1
ATOM 1463 C C . TYR A 1 189 ? 5.404 14.174 -6.589 1.00 85.31 189 TYR A C 1
ATOM 1465 O O . TYR A 1 189 ? 6.384 14.527 -5.929 1.00 85.31 189 TYR A O 1
ATOM 1473 N N . GLY A 1 190 ? 5.287 12.982 -7.167 1.00 83.50 190 GLY A N 1
ATOM 1474 C CA . GLY A 1 190 ? 6.174 11.904 -6.793 1.00 83.50 190 GLY A CA 1
ATOM 1475 C C . GLY A 1 190 ? 5.794 11.362 -5.417 1.00 83.50 190 GLY A C 1
ATOM 1476 O O . GLY A 1 190 ? 4.827 11.793 -4.788 1.00 83.50 190 GLY A O 1
ATOM 1477 N N . GLY A 1 191 ? 6.594 10.419 -4.927 1.00 85.12 191 GLY A N 1
ATOM 1478 C CA . GLY A 1 191 ? 6.352 9.784 -3.632 1.00 85.12 191 GLY A CA 1
ATOM 1479 C C . GLY A 1 191 ? 5.213 8.763 -3.644 1.00 85.12 191 GLY A C 1
ATOM 1480 O O . GLY A 1 191 ? 4.835 8.272 -2.584 1.00 85.12 191 GLY A O 1
ATOM 1481 N N . GLU A 1 192 ? 4.667 8.416 -4.813 1.00 87.69 192 GLU A N 1
ATOM 1482 C CA . GLU A 1 192 ? 3.687 7.345 -4.928 1.00 87.69 192 GLU A CA 1
ATOM 1483 C C . GLU A 1 192 ? 4.337 5.985 -4.644 1.00 87.69 192 GLU A C 1
ATOM 1485 O O . GLU A 1 192 ? 5.395 5.652 -5.184 1.00 87.69 192 GLU A O 1
ATOM 1490 N N . TRP A 1 193 ? 3.664 5.150 -3.850 1.00 88.62 193 TRP A N 1
ATOM 1491 C CA . TRP A 1 193 ? 4.028 3.742 -3.733 1.00 88.62 193 TRP A CA 1
ATOM 1492 C C . TRP A 1 193 ? 3.449 2.955 -4.902 1.00 88.62 193 TRP A C 1
ATOM 1494 O O . TRP A 1 193 ? 2.245 2.704 -4.978 1.00 88.62 193 TRP A O 1
ATOM 1504 N N . MET A 1 194 ? 4.327 2.548 -5.814 1.00 87.69 194 MET A N 1
ATOM 1505 C CA . MET A 1 194 ? 3.958 1.672 -6.918 1.00 87.69 194 MET A CA 1
ATOM 1506 C C . MET A 1 194 ? 3.769 0.243 -6.408 1.00 87.69 194 MET A C 1
ATOM 1508 O O . MET A 1 194 ? 4.680 -0.349 -5.834 1.00 87.69 194 MET A O 1
ATOM 1512 N N . VAL A 1 195 ? 2.589 -0.324 -6.655 1.00 90.56 195 VAL A N 1
ATOM 1513 C CA . VAL A 1 195 ? 2.271 -1.720 -6.337 1.00 90.56 195 VAL A CA 1
ATOM 1514 C C . VAL A 1 195 ? 1.973 -2.457 -7.634 1.00 90.56 195 VAL A C 1
ATOM 1516 O O . VAL A 1 195 ? 1.230 -1.962 -8.480 1.00 90.56 195 VAL A O 1
ATOM 1519 N N . VAL A 1 196 ? 2.555 -3.644 -7.791 1.00 90.88 196 VAL A N 1
ATOM 1520 C CA . VAL A 1 196 ? 2.403 -4.480 -8.985 1.00 90.88 196 VAL A CA 1
ATOM 1521 C C . VAL A 1 196 ? 1.829 -5.844 -8.614 1.00 90.88 196 VAL A C 1
ATOM 1523 O O . VAL A 1 196 ? 2.206 -6.435 -7.603 1.00 90.88 196 VAL A O 1
ATOM 1526 N N . ASP A 1 197 ? 0.927 -6.362 -9.448 1.00 92.75 197 ASP A N 1
ATOM 1527 C CA . ASP A 1 197 ? 0.476 -7.748 -9.343 1.00 92.75 197 ASP A CA 1
ATOM 1528 C C . ASP A 1 197 ? 1.516 -8.671 -9.985 1.00 92.75 197 ASP A C 1
ATOM 1530 O O . ASP A 1 197 ? 1.576 -8.826 -11.207 1.00 92.75 197 ASP A O 1
ATOM 1534 N N . THR A 1 198 ? 2.349 -9.293 -9.153 1.00 92.56 198 THR A N 1
ATOM 1535 C CA . THR A 1 198 ? 3.418 -10.189 -9.612 1.00 92.56 198 THR A CA 1
ATOM 1536 C C . THR A 1 198 ? 2.887 -11.409 -10.364 1.00 92.56 198 THR A C 1
ATOM 1538 O O . THR A 1 198 ? 3.594 -11.939 -11.218 1.00 92.56 198 THR A O 1
ATOM 1541 N N . ARG A 1 199 ? 1.630 -11.822 -10.138 1.00 92.12 199 ARG A N 1
ATOM 1542 C CA . ARG A 1 199 ? 0.998 -12.916 -10.896 1.00 92.12 199 ARG A CA 1
ATOM 1543 C C . ARG A 1 199 ? 0.885 -12.546 -12.374 1.00 92.12 199 ARG A C 1
ATOM 1545 O O . ARG A 1 199 ? 1.257 -13.340 -13.231 1.00 92.12 199 ARG A O 1
ATOM 1552 N N . ARG A 1 200 ? 0.468 -11.309 -12.661 1.00 91.25 200 ARG A N 1
ATOM 1553 C CA . ARG A 1 200 ? 0.368 -10.785 -14.031 1.00 91.25 200 ARG A CA 1
ATOM 1554 C C . ARG A 1 200 ? 1.735 -10.614 -14.680 1.00 91.25 200 ARG A C 1
ATOM 1556 O O . ARG A 1 200 ? 1.899 -10.959 -15.844 1.00 91.25 200 ARG A O 1
ATOM 1563 N N . VAL A 1 201 ? 2.737 -10.169 -13.918 1.00 91.00 201 VAL A N 1
ATOM 1564 C CA . VAL A 1 201 ? 4.123 -10.114 -14.413 1.00 91.00 201 VAL A CA 1
ATOM 1565 C C . VAL A 1 201 ? 4.581 -11.505 -14.864 1.00 91.00 201 VAL A C 1
ATOM 1567 O O . VAL A 1 201 ? 5.085 -11.656 -15.973 1.00 91.00 201 VAL A O 1
ATOM 1570 N N . MET A 1 202 ? 4.340 -12.545 -14.061 1.00 91.12 202 MET A N 1
ATOM 1571 C CA . MET A 1 202 ? 4.682 -13.926 -14.430 1.00 91.12 202 MET A CA 1
ATOM 1572 C C . MET A 1 202 ? 3.916 -14.436 -15.661 1.00 91.12 202 MET A C 1
ATOM 1574 O O . MET A 1 202 ? 4.451 -15.227 -16.445 1.00 91.12 202 MET A O 1
ATOM 1578 N N . GLU A 1 203 ? 2.672 -13.998 -15.860 1.00 92.69 203 GLU A N 1
ATOM 1579 C CA . GLU A 1 203 ? 1.883 -14.308 -17.057 1.00 92.69 203 GLU A CA 1
ATOM 1580 C C . GLU A 1 203 ? 2.462 -13.653 -18.319 1.00 92.69 203 GLU A C 1
ATOM 1582 O O . GLU A 1 203 ? 2.509 -14.312 -19.360 1.00 92.69 203 GLU A O 1
ATOM 1587 N N . GLU A 1 204 ? 2.968 -12.424 -18.215 1.00 91.56 204 GLU A N 1
ATOM 1588 C CA . GLU A 1 204 ? 3.504 -11.635 -19.334 1.00 91.56 204 GLU A CA 1
ATOM 1589 C C . GLU A 1 204 ? 4.975 -11.944 -19.667 1.00 91.56 204 GLU A C 1
ATOM 1591 O O . GLU A 1 204 ? 5.403 -11.745 -20.804 1.00 91.56 204 GLU A O 1
ATOM 1596 N N . LEU A 1 205 ? 5.752 -12.479 -18.717 1.00 93.12 205 LEU A N 1
ATOM 1597 C CA . LEU A 1 205 ? 7.140 -12.885 -18.955 1.00 93.12 205 LEU A CA 1
ATOM 1598 C C . LEU A 1 205 ? 7.253 -13.990 -20.022 1.00 93.12 205 LEU A C 1
ATOM 1600 O O . LEU A 1 205 ? 6.469 -14.952 -20.040 1.00 93.12 205 LEU A O 1
ATOM 1604 N N . ASP A 1 206 ? 8.290 -13.880 -20.867 1.00 95.06 206 ASP A N 1
ATOM 1605 C CA . ASP A 1 206 ? 8.637 -14.881 -21.881 1.00 95.06 206 ASP A CA 1
ATOM 1606 C C . ASP A 1 206 ? 8.823 -16.257 -21.226 1.00 95.06 206 ASP A C 1
ATOM 1608 O O . ASP A 1 206 ? 9.676 -16.462 -20.359 1.00 95.06 206 ASP A O 1
ATOM 1612 N N . LYS A 1 207 ? 8.031 -17.236 -21.671 1.00 94.56 207 LYS A N 1
ATOM 1613 C CA . LYS A 1 207 ? 8.044 -18.595 -21.118 1.00 94.56 207 LYS A CA 1
ATOM 1614 C C . LYS A 1 207 ? 9.378 -19.304 -21.321 1.00 94.56 207 LYS A C 1
ATOM 1616 O O . LYS A 1 207 ? 9.689 -20.210 -20.556 1.00 94.56 207 LYS A O 1
ATOM 1621 N N . ALA A 1 208 ? 10.171 -18.919 -22.320 1.00 95.31 208 ALA A N 1
ATOM 1622 C CA . ALA A 1 208 ? 11.531 -19.421 -22.476 1.00 95.31 208 ALA A CA 1
ATOM 1623 C C . ALA A 1 208 ? 12.465 -18.923 -21.368 1.00 95.31 208 ALA A C 1
ATOM 1625 O O . ALA A 1 208 ? 13.352 -19.666 -20.961 1.00 95.31 208 ALA A O 1
ATOM 1626 N N . VAL A 1 209 ? 12.256 -17.704 -20.865 1.00 93.12 209 VAL A N 1
ATOM 1627 C CA . VAL A 1 209 ? 12.996 -17.172 -19.714 1.00 93.12 209 VAL A CA 1
ATOM 1628 C C . VAL A 1 209 ? 12.537 -17.857 -18.433 1.00 93.12 209 VAL A C 1
ATOM 1630 O O . VAL A 1 209 ? 13.383 -18.331 -17.688 1.00 93.12 209 VAL A O 1
ATOM 1633 N N . VAL A 1 210 ? 11.222 -17.982 -18.213 1.00 92.56 210 VAL A N 1
ATOM 1634 C CA . VAL A 1 210 ? 10.670 -18.640 -17.012 1.00 92.56 210 VAL A CA 1
ATOM 1635 C C . VAL A 1 210 ? 11.198 -20.068 -16.865 1.00 92.56 210 VAL A C 1
ATOM 1637 O O . VAL A 1 210 ? 11.694 -20.413 -15.801 1.00 92.56 210 VAL A O 1
ATOM 1640 N N . ARG A 1 211 ? 11.201 -20.862 -17.947 1.00 94.50 211 ARG A N 1
ATOM 1641 C CA . ARG A 1 211 ? 11.703 -22.247 -17.916 1.00 94.50 211 ARG A CA 1
ATOM 1642 C C . ARG A 1 211 ? 13.155 -22.374 -17.451 1.00 94.50 211 ARG A C 1
ATOM 1644 O O . ARG A 1 211 ? 13.482 -23.372 -16.832 1.00 94.50 211 ARG A O 1
ATOM 1651 N N . LYS A 1 212 ? 14.009 -21.374 -17.699 1.00 94.25 212 LYS A N 1
ATOM 1652 C CA . LYS A 1 212 ? 15.408 -21.400 -17.232 1.00 94.25 212 LYS A CA 1
ATOM 1653 C C . LYS A 1 212 ? 15.541 -21.311 -15.711 1.00 94.25 212 LYS A C 1
ATOM 1655 O O . LYS A 1 212 ? 16.603 -21.626 -15.198 1.00 94.25 212 LYS A O 1
ATOM 1660 N N . PHE A 1 213 ? 14.514 -20.831 -15.009 1.00 90.00 213 PHE A N 1
ATOM 1661 C CA . PHE A 1 213 ? 14.496 -20.785 -13.545 1.00 90.00 213 PHE A CA 1
ATOM 1662 C C . PHE A 1 213 ? 13.963 -22.082 -12.914 1.00 90.00 213 PHE A C 1
ATOM 1664 O O . PHE A 1 213 ? 14.125 -22.258 -11.710 1.00 90.00 213 PHE A O 1
ATOM 1671 N N . ASP A 1 214 ? 13.338 -22.963 -13.705 1.00 86.00 214 ASP A N 1
ATOM 1672 C CA . ASP A 1 214 ? 12.835 -24.270 -13.255 1.00 86.00 214 ASP A CA 1
ATOM 1673 C C . ASP A 1 214 ? 13.878 -25.402 -13.417 1.00 86.00 214 ASP A C 1
ATOM 1675 O O . ASP A 1 214 ? 13.644 -26.519 -12.950 1.00 86.00 214 ASP A O 1
ATOM 1679 N N . GLU A 1 215 ? 14.995 -25.125 -14.103 1.00 77.56 215 GLU A N 1
ATOM 1680 C CA . GLU A 1 215 ? 16.139 -26.030 -14.337 1.00 77.56 215 GLU A CA 1
ATOM 1681 C C . GLU A 1 215 ? 17.162 -25.980 -13.190 1.00 77.56 215 GLU A C 1
ATOM 1683 O O . GLU A 1 215 ? 17.650 -27.070 -12.803 1.00 77.56 215 GLU A O 1
#

Radius of gyration: 22.36 Å; Cα contacts (8 Å, |Δi|>4): 201; chains: 1; bounding box: 47×82×44 Å

Mean predicted aligned error: 8.72 Å

Organism: Perkinsus olseni (NCBI:txid32597)

Secondary structure (DSSP, 8-state):
------PPP----PPP-------SEEEEESPPPPSS--B-TT-TTSTTTTSTTS-SBPPPPBTTBSEEEEE-SSS-TT--HHHHHHHHHHHHHHHHHHHS-EEES--TT--SHHHHHHHHHHTTPPPPPHHHHHHHHTT-S----BSSSS-B-S--S-TTSPPPP--S-SSSS--S-------S---SSS-------HHHHHHHS-HHHHHTT--

InterPro domains:
  IPR003819 TauD/TfdA-like domain [PF02668] (75-214)
  IPR042098 Glutarate 2-hydroxylase superfamily [G3DSA:3.60.130.10] (48-215)
  IPR050411 Alpha-ketoglutarate-dependent hydroxylases [PTHR10696] (48-208)

pLDDT: mean 83.72, std 17.73, range [28.09, 97.19]

Sequence (215 aa):
MLARAIASSAHWVRPLSTATVSSCFRNAGALPEPMRPIRIRGRSGIPMSEEKTFPEYMSCATPGAPLVLSPVAEGHEDMDLDDWAKAVKAELDHNLAKYGAIYFTSVPELRTPQDLAMLMRSLKYRLHEDSHYQQMMAARSMTSTKLSDVVRTASDEPPEYAIEPHSEYHTAGLPHKIALFAHGQVPDYGGEWMVVDTRRVMEELDKAVVRKFDE